Protein AF-A0A0N4WYJ9-F1 (afdb_monomer_lite)

InterPro domains:
  IPR001932 PPM-type phosphatase-like domain [PF13672] (38-220)
  IPR001932 PPM-type phosphatase-like domain [PS51746] (24-252)
  IPR001932 PPM-type phosphatase-like domain [SM00332] (23-250)
  IPR036457 PPM-type phosphatase-like domain superfamily [G3DSA:3.60.40.10] (40-241)
  IPR036457 PPM-type phosphatase-like domain superfamily [SSF81606] (44-221)
  IPR053287 PP2C-like domain-containing protein [PTHR21586] (10-234)

Radius of gyration: 20.86 Å; chains: 1; bounding box: 73×45×54 Å

Secondary structure (DSSP, 8-state):
---GGGGGG--TT---TTT--------SPBPTTT-PBTTPSP--EEEEEE-SS-EEEEEE-BTTSHHHHHHHHHHHHHHHHHHHHHHHHTT---SHHHHHHHHHHHHHHHHHHHHHHT---B-EEEEEEEEPTTSS-EEEEEEEESS-EEEEEETTTEEEES-GGGS-TTS---TT--S-BBS-TTSS--B-TT-EEEEEEE-TT-EEEEE-HHHHTT--TTTS-TT---------TT-TTSPPGGG-----

Foldseek 3Di:
DPDPVLVPPDDPVDDDVVQDDDDFDDPADADPPPRDGPLPPRQKDKDKDDDPFKIKIKIKHFAPGDDLRNLLRVLLRVQLVSQLVVCVVVVVDDDVVVVVVSNVVSNVSSLVSSVVVVHAKMWMKMWMWGCDPPDQWIKIKMKTFFAKWKWKADLVPGIDTFLCQLDDPVDDDDPNGRQWIRYCPVHRGTGCRSTDIGMDIDHPPMDIDIGDCVCCVVCVRVVVVPGDHPPDPPPPVPPPPDDDPVPDDDDD

pLDDT: mean 83.89, std 18.49, range [31.14, 98.75]

Sequence (252 aa):
MIDVLYSDRYDWNNFDERRAFGASVSLYEKNPLTGVNAGEPVADVWGVVGRNNNGVLALADGVNWGEGARLAARCAVRGAIDHMNEHIEMGKLTNTTEVFHELLASFHSAHSLILQEGGMLTTLCVAVVAPAVHCDSWVLCVCNVGDSLCFVYNRDYGVREVTMGSHDIDQMRDMRDAGGALGPVDGRNPQLHNLTCSMTFVEEGDIVFITSDGVSDNFDPVVGKFCVIKRAEVENKENAQLPPRDNRKLSV

Organism: Haemonchus placei (NCBI:txid6290)

Structure (mmCIF, N/CA/C/O backbone):
data_AF-A0A0N4WYJ9-F1
#
_entry.id   AF-A0A0N4WYJ9-F1
#
loop_
_atom_site.group_PDB
_atom_site.id
_atom_site.type_symbol
_atom_site.label_atom_id
_atom_site.label_alt_id
_atom_site.label_comp_id
_atom_site.label_asym_id
_atom_site.label_entity_id
_atom_site.label_seq_id
_atom_site.pdbx_PDB_ins_code
_atom_site.Cartn_x
_atom_site.Cartn_y
_atom_site.Cartn_z
_atom_site.occupancy
_atom_site.B_iso_or_equiv
_atom_site.auth_seq_id
_atom_site.auth_comp_id
_atom_site.auth_asym_id
_atom_site.auth_atom_id
_atom_site.pdbx_PDB_model_num
ATOM 1 N N . MET A 1 1 ? 21.974 2.190 7.415 1.00 31.14 1 MET A N 1
ATOM 2 C CA . MET A 1 1 ? 22.237 0.775 7.725 1.00 31.14 1 MET A CA 1
ATOM 3 C C . MET A 1 1 ? 20.984 0.285 8.428 1.00 31.14 1 MET A C 1
ATOM 5 O O . MET A 1 1 ? 20.918 0.342 9.646 1.00 31.14 1 MET A O 1
ATOM 9 N N . ILE A 1 2 ? 19.929 0.000 7.657 1.00 32.00 2 ILE A N 1
ATOM 10 C CA . ILE A 1 2 ? 18.745 -0.675 8.193 1.00 32.00 2 ILE A CA 1
ATOM 11 C C . ILE A 1 2 ? 19.230 -2.091 8.496 1.00 32.00 2 ILE A C 1
ATOM 13 O O . ILE A 1 2 ? 19.657 -2.802 7.587 1.00 32.00 2 ILE A O 1
ATOM 17 N N . ASP A 1 3 ? 19.332 -2.419 9.779 1.00 32.59 3 ASP A N 1
ATOM 18 C CA . ASP A 1 3 ? 19.923 -3.669 10.238 1.00 32.59 3 ASP A CA 1
ATOM 19 C C . ASP A 1 3 ? 19.169 -4.864 9.641 1.00 32.59 3 ASP A C 1
ATOM 21 O O . ASP A 1 3 ? 17.985 -5.080 9.901 1.00 32.59 3 ASP A O 1
ATOM 25 N N . VAL A 1 4 ? 19.905 -5.694 8.901 1.00 40.22 4 VAL A N 1
ATOM 26 C CA . VAL A 1 4 ? 19.479 -6.997 8.356 1.00 40.22 4 VAL A CA 1
ATOM 27 C C . VAL A 1 4 ? 18.994 -7.955 9.468 1.00 40.22 4 VAL A C 1
ATOM 29 O O . VAL A 1 4 ? 18.362 -8.970 9.193 1.00 40.22 4 VAL A O 1
ATOM 32 N N . LEU A 1 5 ? 19.201 -7.605 10.742 1.00 37.72 5 LEU A N 1
ATOM 33 C CA . LEU A 1 5 ? 18.781 -8.363 11.924 1.00 37.72 5 LEU A CA 1
ATOM 34 C C . LEU A 1 5 ? 17.254 -8.430 12.144 1.00 37.72 5 LEU A C 1
ATOM 36 O O . LEU A 1 5 ? 16.805 -9.258 12.934 1.00 37.72 5 LEU A O 1
ATOM 40 N N . TYR A 1 6 ? 16.440 -7.610 11.466 1.00 44.72 6 TYR A N 1
ATOM 41 C CA . TYR A 1 6 ? 14.968 -7.679 11.572 1.00 44.72 6 TYR A CA 1
ATOM 42 C C . TYR A 1 6 ? 14.305 -8.648 10.578 1.00 44.72 6 TYR A C 1
ATOM 44 O O . TYR A 1 6 ? 13.113 -8.934 10.700 1.00 44.72 6 TYR A O 1
ATOM 52 N N . SER A 1 7 ? 15.069 -9.199 9.627 1.00 47.53 7 SER A N 1
ATOM 53 C CA . SER A 1 7 ? 14.607 -10.206 8.658 1.00 47.53 7 SER A CA 1
ATOM 54 C C . SER A 1 7 ? 13.935 -11.418 9.319 1.00 47.53 7 SER A C 1
ATOM 56 O O . SER A 1 7 ? 12.940 -11.917 8.799 1.00 47.53 7 SER A O 1
ATOM 58 N N . ASP A 1 8 ? 14.425 -11.836 10.488 1.00 53.59 8 ASP A N 1
ATOM 59 C CA . ASP A 1 8 ? 14.136 -13.159 11.054 1.00 53.59 8 ASP A CA 1
ATOM 60 C C . ASP A 1 8 ? 13.003 -13.175 12.100 1.00 53.59 8 ASP A C 1
ATOM 62 O O . ASP A 1 8 ? 12.739 -14.213 12.704 1.00 53.59 8 ASP A O 1
ATOM 66 N N . ARG A 1 9 ? 12.322 -12.043 12.355 1.00 60.84 9 ARG A N 1
ATOM 67 C CA . ARG A 1 9 ? 11.238 -11.989 13.364 1.00 60.84 9 ARG A CA 1
ATOM 68 C C . ARG A 1 9 ? 9.897 -12.537 12.878 1.00 60.84 9 ARG A C 1
ATOM 70 O O . ARG A 1 9 ? 9.096 -12.961 13.707 1.00 60.84 9 ARG A O 1
ATOM 77 N N . TYR A 1 10 ? 9.652 -12.532 11.570 1.00 59.25 10 TYR A N 1
ATOM 78 C CA . TYR A 1 10 ? 8.386 -12.962 10.981 1.00 59.25 10 TYR A CA 1
ATOM 79 C C . TYR A 1 10 ? 8.628 -14.086 9.980 1.00 59.25 10 TYR A C 1
ATOM 81 O O . TYR A 1 10 ? 9.297 -13.889 8.966 1.00 59.25 10 TYR A O 1
ATOM 89 N N . ASP A 1 11 ? 8.058 -15.261 10.251 1.00 64.81 11 ASP A N 1
ATOM 90 C CA . ASP A 1 11 ? 7.987 -16.320 9.251 1.00 64.81 11 ASP A CA 1
ATOM 91 C C . ASP A 1 11 ? 6.863 -15.999 8.266 1.00 64.81 11 ASP A C 1
ATOM 93 O O . ASP A 1 11 ? 5.698 -16.340 8.478 1.00 64.81 11 ASP A O 1
ATOM 97 N N . TRP A 1 12 ? 7.233 -15.337 7.171 1.00 66.44 12 TRP A N 1
ATOM 98 C CA . TRP A 1 12 ? 6.336 -15.046 6.058 1.00 66.44 12 TRP A CA 1
ATOM 99 C C . TRP A 1 12 ? 5.800 -16.308 5.367 1.00 66.44 12 TRP A C 1
ATOM 101 O O . TRP A 1 12 ? 5.002 -16.155 4.457 1.00 66.44 12 TRP A O 1
ATOM 111 N N . ASN A 1 13 ? 6.202 -17.526 5.765 1.00 67.56 13 ASN A N 1
ATOM 112 C CA . ASN A 1 13 ? 5.618 -18.785 5.286 1.00 67.56 13 ASN A CA 1
ATOM 113 C C . ASN A 1 13 ? 4.436 -19.290 6.137 1.00 67.56 13 ASN A C 1
ATOM 115 O O . ASN A 1 13 ? 3.846 -20.322 5.813 1.00 67.56 13 ASN A O 1
ATOM 119 N N . ASN A 1 14 ? 4.099 -18.617 7.242 1.00 60.38 14 ASN A N 1
ATOM 120 C CA . ASN A 1 14 ? 2.993 -19.008 8.113 1.00 60.38 14 ASN A CA 1
ATOM 121 C C . ASN A 1 14 ? 1.730 -18.204 7.765 1.00 60.38 14 ASN A C 1
ATOM 123 O O . ASN A 1 14 ? 1.551 -17.072 8.216 1.00 60.38 14 ASN A O 1
ATOM 127 N N . PHE A 1 15 ? 0.863 -18.790 6.938 1.00 63.94 15 PHE A N 1
ATOM 128 C CA . PHE A 1 15 ? -0.329 -18.137 6.392 1.00 63.94 15 PHE A CA 1
ATOM 129 C C . PHE A 1 15 ? -1.611 -18.698 7.023 1.00 63.94 15 PHE A C 1
ATOM 131 O O . PHE A 1 15 ? -1.800 -19.913 7.078 1.00 63.94 15 PHE A O 1
ATOM 138 N N . ASP A 1 16 ? -2.532 -17.822 7.437 1.00 69.38 16 ASP A N 1
ATOM 139 C CA . ASP A 1 16 ? -3.922 -18.199 7.727 1.00 69.38 16 ASP A CA 1
ATOM 140 C C . ASP A 1 16 ? -4.847 -17.620 6.652 1.00 69.38 16 ASP A C 1
ATOM 142 O O . ASP A 1 16 ? -5.404 -16.529 6.799 1.00 69.38 16 ASP A O 1
ATOM 146 N N . GLU A 1 17 ? -5.026 -18.391 5.577 1.00 67.75 17 GLU A N 1
ATOM 147 C CA . GLU A 1 17 ? -5.853 -18.024 4.420 1.00 67.75 17 GLU A CA 1
ATOM 148 C C . GLU A 1 17 ? -7.313 -17.711 4.784 1.00 67.75 17 GLU A C 1
ATOM 150 O O . GLU A 1 17 ? -8.010 -17.047 4.019 1.00 67.75 17 GLU A O 1
ATOM 155 N N . ARG A 1 18 ? -7.808 -18.175 5.943 1.00 69.56 18 ARG A N 1
ATOM 156 C CA . ARG A 1 18 ? -9.192 -17.913 6.365 1.00 69.56 18 ARG A CA 1
ATOM 157 C C . ARG A 1 18 ? -9.364 -16.527 6.966 1.00 69.56 18 ARG A C 1
ATOM 159 O O . ARG A 1 18 ? -10.478 -16.011 6.943 1.00 69.56 18 ARG A O 1
ATOM 166 N N . ARG A 1 19 ? -8.306 -15.962 7.553 1.00 73.75 19 ARG A N 1
ATOM 167 C CA . ARG A 1 19 ? -8.358 -14.671 8.256 1.00 73.75 19 ARG A CA 1
ATOM 168 C C . ARG A 1 19 ? -7.860 -13.517 7.400 1.00 73.75 19 ARG A C 1
ATOM 170 O O . ARG A 1 19 ? -8.429 -12.435 7.485 1.00 73.75 19 ARG A O 1
ATOM 177 N N . ALA A 1 20 ? -6.826 -13.735 6.595 1.00 81.06 20 ALA A N 1
ATOM 178 C CA . ALA A 1 20 ? -6.318 -12.731 5.674 1.00 81.06 20 ALA A CA 1
ATOM 179 C C . ALA A 1 20 ? -5.519 -13.385 4.544 1.00 81.06 20 ALA A C 1
ATOM 181 O O . ALA A 1 20 ? -4.689 -14.258 4.788 1.00 81.06 20 ALA A O 1
ATOM 182 N N . PHE A 1 21 ? -5.741 -12.940 3.311 1.00 85.81 21 PHE A N 1
ATOM 183 C CA . PHE A 1 21 ? -4.991 -13.397 2.146 1.00 85.81 21 PHE A CA 1
ATOM 184 C C . PHE A 1 21 ? -4.878 -12.274 1.112 1.00 85.81 21 PHE A C 1
ATOM 186 O O . PHE A 1 21 ? -5.569 -11.260 1.197 1.00 85.81 21 PHE A O 1
ATOM 193 N N . GLY A 1 22 ? -4.015 -12.482 0.125 1.00 87.25 22 GLY A N 1
ATOM 194 C CA . GLY A 1 22 ? -3.881 -11.629 -1.044 1.00 87.25 22 GLY A CA 1
ATOM 195 C C . GLY A 1 22 ? -3.429 -12.448 -2.246 1.00 87.25 22 GLY A C 1
ATOM 196 O O . GLY A 1 22 ? -3.031 -13.609 -2.119 1.00 87.25 22 GLY A O 1
ATOM 197 N N . ALA A 1 23 ? -3.513 -11.850 -3.427 1.00 89.12 23 ALA A N 1
ATOM 198 C CA . ALA A 1 23 ? -3.041 -12.444 -4.666 1.00 89.12 23 ALA A CA 1
ATOM 199 C C . ALA A 1 23 ? -2.480 -11.345 -5.567 1.00 89.12 23 ALA A C 1
ATOM 201 O O . ALA A 1 23 ? -2.957 -10.216 -5.546 1.00 89.12 23 ALA A O 1
ATOM 202 N N . SER A 1 24 ? -1.468 -11.698 -6.353 1.00 88.88 24 SER A N 1
ATOM 203 C CA . SER A 1 24 ? -0.879 -10.832 -7.370 1.00 88.88 24 SER A CA 1
ATOM 204 C C . SER A 1 24 ? -0.716 -11.661 -8.641 1.00 88.88 24 SER A C 1
ATOM 206 O O . SER A 1 24 ? -0.159 -12.763 -8.600 1.00 88.88 24 SER A O 1
ATOM 208 N N . VAL A 1 25 ? -1.298 -11.194 -9.745 1.00 87.94 25 VAL A N 1
ATOM 209 C CA . VAL A 1 25 ? -1.344 -11.916 -11.020 1.00 87.94 25 VAL A CA 1
ATOM 210 C C . VAL A 1 25 ? -1.301 -10.925 -12.176 1.00 87.94 25 VAL A C 1
ATOM 212 O O . VAL A 1 25 ? -1.934 -9.878 -12.122 1.00 87.94 25 VAL A O 1
ATOM 215 N N . SER A 1 26 ? -0.577 -11.270 -13.242 1.00 86.94 26 SER A N 1
ATOM 216 C CA . SER A 1 26 ? -0.595 -10.469 -14.465 1.00 86.94 26 SER A CA 1
ATOM 217 C C . SER A 1 26 ? -1.902 -10.687 -15.228 1.00 86.94 26 SER A C 1
ATOM 219 O O . SER A 1 26 ? -2.263 -11.828 -15.532 1.00 86.94 26 SER A O 1
ATOM 221 N N . LEU A 1 27 ? -2.586 -9.589 -15.556 1.00 84.31 27 LEU A N 1
ATOM 222 C CA . LEU A 1 27 ? -3.712 -9.568 -16.498 1.00 84.31 27 LEU A CA 1
ATOM 223 C C . LEU A 1 27 ? -3.265 -9.276 -17.939 1.00 84.31 27 LEU A C 1
ATOM 225 O O . LEU A 1 27 ? -4.087 -9.311 -18.854 1.00 84.31 27 LEU A O 1
ATOM 229 N N . TYR A 1 28 ? -1.976 -8.998 -18.142 1.00 86.06 28 TYR A N 1
ATOM 230 C CA . TYR A 1 28 ? -1.419 -8.699 -19.452 1.00 86.06 28 TYR A CA 1
ATOM 231 C C . TYR A 1 28 ? -1.331 -9.939 -20.340 1.00 86.06 28 TYR A C 1
ATOM 233 O O . TYR A 1 28 ? -1.226 -11.082 -19.885 1.00 86.06 28 TYR A O 1
ATOM 241 N N . GLU A 1 29 ? -1.350 -9.705 -21.648 1.00 88.44 29 GLU A N 1
ATOM 242 C CA . GLU A 1 29 ? -1.243 -10.756 -22.640 1.00 88.44 29 GLU A CA 1
ATOM 243 C C . GLU A 1 29 ? 0.118 -11.457 -22.609 1.00 88.44 29 GLU A C 1
ATOM 245 O O . GLU A 1 29 ? 1.157 -10.892 -22.256 1.00 88.44 29 GLU A O 1
ATOM 250 N N . LYS A 1 30 ? 0.120 -12.713 -23.059 1.00 93.06 30 LYS A N 1
ATOM 251 C CA . LYS A 1 30 ? 1.351 -13.456 -23.325 1.00 93.06 30 LYS A CA 1
ATOM 252 C C . LYS A 1 30 ? 1.839 -13.168 -24.725 1.00 93.06 30 LYS A C 1
ATOM 254 O O . LYS A 1 30 ? 1.091 -13.308 -25.694 1.00 93.06 30 LYS A O 1
ATOM 259 N N . ASN A 1 31 ? 3.129 -12.877 -24.841 1.00 90.69 31 ASN A N 1
ATOM 260 C CA . ASN A 1 31 ? 3.791 -12.865 -26.130 1.00 90.69 31 ASN A CA 1
ATOM 261 C C . ASN A 1 31 ? 3.628 -14.253 -26.791 1.00 90.69 31 ASN A C 1
ATOM 263 O O . ASN A 1 31 ? 4.028 -15.259 -26.199 1.00 90.69 31 ASN A O 1
ATOM 267 N N . PRO A 1 32 ? 3.076 -14.341 -28.014 1.00 91.50 32 PRO A N 1
ATOM 268 C CA . PRO A 1 32 ? 2.745 -15.623 -28.636 1.00 91.50 32 PRO A CA 1
ATOM 269 C C . PRO A 1 32 ? 3.973 -16.449 -29.045 1.00 91.50 32 PRO A C 1
ATOM 271 O O . PRO A 1 32 ? 3.845 -17.648 -29.275 1.00 91.50 32 PRO A O 1
ATOM 274 N N . LEU A 1 33 ? 5.154 -15.829 -29.150 1.00 93.44 33 LEU A N 1
ATOM 275 C CA . LEU A 1 33 ? 6.402 -16.501 -29.518 1.00 93.44 33 LEU A CA 1
ATOM 276 C C . LEU A 1 33 ? 7.197 -16.952 -28.291 1.00 93.44 33 LEU A C 1
ATOM 278 O O . LEU A 1 33 ? 7.772 -18.037 -28.305 1.00 93.44 33 LEU A O 1
ATOM 282 N N . THR A 1 34 ? 7.254 -16.126 -27.243 1.00 91.94 34 THR A N 1
ATOM 283 C CA . THR A 1 34 ? 8.076 -16.404 -26.052 1.00 91.94 34 THR A CA 1
ATOM 284 C C . THR A 1 34 ? 7.280 -16.986 -24.884 1.00 91.94 34 THR A C 1
ATOM 286 O O . THR A 1 34 ? 7.873 -17.573 -23.985 1.00 91.94 34 THR A O 1
ATOM 289 N N . GLY A 1 35 ? 5.953 -16.827 -24.870 1.00 91.06 35 GLY A N 1
ATOM 290 C CA . GLY A 1 35 ? 5.072 -17.245 -23.774 1.00 91.06 35 GLY A CA 1
ATOM 291 C C . GLY A 1 35 ? 5.168 -16.387 -22.506 1.00 91.06 35 GLY A C 1
ATOM 292 O O . GLY A 1 35 ? 4.484 -16.683 -21.526 1.00 91.06 35 GLY A O 1
ATOM 293 N N . VAL A 1 36 ? 5.999 -15.341 -22.519 1.00 89.69 36 VAL A N 1
ATOM 294 C CA . VAL A 1 36 ? 6.217 -14.409 -21.402 1.00 89.69 36 VAL A CA 1
ATOM 295 C C . VAL A 1 36 ? 5.095 -13.369 -21.388 1.00 89.69 36 VAL A C 1
ATOM 297 O O . VAL A 1 36 ? 4.727 -12.872 -22.457 1.00 89.69 36 VAL A O 1
ATOM 300 N N . ASN A 1 37 ? 4.542 -13.048 -20.213 1.00 89.31 37 ASN A N 1
ATOM 301 C CA . ASN A 1 37 ? 3.545 -11.978 -20.103 1.00 89.31 37 ASN A CA 1
ATOM 302 C C . ASN A 1 37 ? 4.200 -10.619 -20.397 1.00 89.31 37 ASN A C 1
ATOM 304 O O . ASN A 1 37 ? 5.364 -10.397 -20.049 1.00 89.31 37 ASN A O 1
ATOM 308 N N . ALA A 1 38 ? 3.461 -9.694 -21.007 1.00 88.00 38 ALA A N 1
ATOM 309 C CA . ALA A 1 38 ? 3.893 -8.302 -21.023 1.00 88.00 38 ALA A CA 1
ATOM 310 C C . ALA A 1 38 ? 3.987 -7.763 -19.581 1.00 88.00 38 ALA A C 1
ATOM 312 O O . ALA A 1 38 ? 3.284 -8.221 -18.678 1.00 88.00 38 ALA A O 1
ATOM 313 N N . GLY A 1 39 ? 4.928 -6.845 -19.361 1.00 85.69 39 GLY A N 1
ATOM 314 C CA . GLY A 1 39 ? 5.171 -6.253 -18.045 1.00 85.69 39 GLY A CA 1
ATOM 315 C C . GLY A 1 39 ? 5.875 -7.150 -17.022 1.00 85.69 39 GLY A C 1
ATOM 316 O O . GLY A 1 39 ? 6.005 -6.731 -15.880 1.00 85.69 39 GLY A O 1
ATOM 317 N N . GLU A 1 40 ? 6.361 -8.345 -17.388 1.00 88.19 40 GLU A N 1
ATOM 318 C CA . GLU A 1 40 ? 7.115 -9.195 -16.450 1.00 88.19 40 GLU A CA 1
ATOM 319 C C . GLU A 1 40 ? 8.378 -8.501 -15.884 1.00 88.19 40 GLU A C 1
ATOM 321 O O . GLU A 1 40 ? 9.113 -7.840 -16.628 1.00 88.19 40 GLU A O 1
ATOM 326 N N . PRO A 1 41 ? 8.703 -8.719 -14.594 1.00 93.00 41 PRO A N 1
ATOM 327 C CA . PRO A 1 41 ? 7.920 -9.472 -13.615 1.00 93.00 41 PRO A CA 1
ATOM 328 C C . PRO A 1 41 ? 6.717 -8.695 -13.075 1.00 93.00 41 PRO A C 1
ATOM 330 O O . PRO A 1 41 ? 6.726 -7.470 -13.091 1.00 93.00 41 PRO A O 1
ATOM 333 N N . VAL A 1 42 ? 5.729 -9.413 -12.522 1.00 93.75 42 VAL A N 1
ATOM 334 C CA . VAL A 1 42 ? 4.619 -8.779 -11.787 1.00 93.75 42 VAL A CA 1
ATOM 335 C C . VAL A 1 42 ? 5.190 -7.844 -10.719 1.00 93.75 42 VAL A C 1
ATOM 337 O O . VAL A 1 42 ? 5.969 -8.277 -9.859 1.00 93.75 42 VAL A O 1
ATOM 340 N N . ALA A 1 43 ? 4.852 -6.562 -10.842 1.00 95.12 43 ALA A N 1
ATOM 341 C CA . ALA A 1 43 ? 5.417 -5.492 -10.035 1.00 95.12 43 ALA A CA 1
ATOM 342 C C . ALA A 1 43 ? 4.562 -5.174 -8.801 1.00 95.12 43 ALA A C 1
ATOM 344 O O . ALA A 1 43 ? 5.090 -4.609 -7.849 1.00 95.12 43 ALA A O 1
ATOM 345 N N . ASP A 1 44 ? 3.302 -5.609 -8.776 1.00 95.88 44 ASP A N 1
ATOM 346 C CA . ASP A 1 44 ? 2.404 -5.505 -7.633 1.00 95.88 44 ASP A CA 1
ATOM 347 C C . ASP A 1 44 ? 2.858 -6.417 -6.492 1.00 95.88 44 ASP A C 1
ATOM 349 O O . ASP A 1 44 ? 3.019 -7.638 -6.644 1.00 95.88 44 ASP A O 1
ATOM 353 N N . VAL A 1 45 ? 2.991 -5.830 -5.309 1.00 96.31 45 VAL A N 1
ATOM 354 C CA . VAL A 1 45 ? 3.353 -6.523 -4.077 1.00 96.31 45 VAL A CA 1
ATOM 355 C C . VAL A 1 45 ? 2.339 -6.185 -3.005 1.00 96.31 45 VAL A C 1
ATOM 357 O O . VAL A 1 45 ? 1.878 -5.055 -2.888 1.00 96.31 45 VAL A O 1
ATOM 360 N N . TRP A 1 46 ? 2.018 -7.170 -2.178 1.00 96.31 46 TRP A N 1
ATOM 361 C CA . TRP A 1 46 ? 1.124 -7.001 -1.047 1.00 96.31 46 TRP A CA 1
ATOM 362 C C . TRP A 1 46 ? 1.703 -7.672 0.195 1.00 96.31 46 TRP A C 1
ATOM 364 O O . TRP A 1 46 ? 2.578 -8.537 0.115 1.00 96.31 46 TRP A O 1
ATOM 374 N N . GLY A 1 47 ? 1.191 -7.278 1.353 1.00 94.38 47 GLY A N 1
ATOM 375 C CA . GLY A 1 47 ? 1.439 -7.954 2.615 1.00 94.38 47 GLY A CA 1
ATOM 376 C C . GLY A 1 47 ? 0.285 -7.720 3.578 1.00 94.38 47 GLY A C 1
ATOM 377 O O . GLY A 1 47 ? -0.318 -6.647 3.597 1.00 94.38 47 GLY A O 1
ATOM 378 N N . VAL A 1 48 ? -0.034 -8.736 4.377 1.00 92.81 48 VAL A N 1
ATOM 379 C CA . VAL A 1 48 ? -1.063 -8.640 5.412 1.00 92.81 48 VAL A CA 1
ATOM 380 C C . VAL A 1 48 ? -0.597 -9.304 6.694 1.00 92.81 48 VAL A C 1
ATOM 382 O O . VAL A 1 48 ? -0.066 -10.412 6.682 1.00 92.81 48 VAL A O 1
ATOM 385 N N . VAL A 1 49 ? -0.815 -8.621 7.810 1.00 91.81 49 VAL A N 1
ATOM 386 C CA . VAL A 1 49 ? -0.539 -9.126 9.151 1.00 91.81 49 VAL A CA 1
ATOM 387 C C . VAL A 1 49 ? -1.818 -9.014 9.960 1.00 91.81 49 VAL A C 1
ATOM 389 O O . VAL A 1 49 ? -2.188 -7.932 10.406 1.00 91.81 49 VAL A O 1
ATOM 392 N N . GLY A 1 50 ? -2.513 -10.140 10.121 1.00 88.75 50 GLY A N 1
ATOM 393 C CA . GLY A 1 50 ? -3.726 -10.238 10.929 1.00 88.75 50 GLY A CA 1
ATOM 394 C C . GLY A 1 50 ? -3.423 -10.708 12.351 1.00 88.75 50 GLY A C 1
ATOM 395 O O . GLY A 1 50 ? -2.807 -11.757 12.548 1.00 88.75 50 GLY A O 1
ATOM 396 N N . ARG A 1 51 ? -3.895 -9.964 13.352 1.00 87.69 51 ARG A N 1
ATOM 397 C CA . ARG A 1 51 ? -3.837 -10.320 14.778 1.00 87.69 51 ARG A CA 1
ATOM 398 C C . ARG A 1 51 ? -5.250 -10.381 15.358 1.00 87.69 51 ARG A C 1
ATOM 400 O O . ARG A 1 51 ? -6.214 -9.952 14.736 1.00 87.69 51 ARG A O 1
ATOM 407 N N . ASN A 1 52 ? -5.376 -10.884 16.585 1.00 84.56 52 ASN A N 1
ATOM 408 C CA . ASN A 1 52 ? -6.674 -10.944 17.271 1.00 84.56 52 ASN A CA 1
ATOM 409 C C . ASN A 1 52 ? -7.253 -9.553 17.582 1.00 84.56 52 ASN A C 1
ATOM 411 O O . ASN A 1 52 ? -8.454 -9.423 17.779 1.00 84.56 52 ASN A O 1
ATOM 415 N N . ASN A 1 53 ? -6.400 -8.531 17.676 1.00 87.94 53 ASN A N 1
ATOM 416 C CA . ASN A 1 53 ? -6.760 -7.188 18.126 1.00 87.94 53 ASN A CA 1
ATOM 417 C C . ASN A 1 53 ? -6.263 -6.073 17.193 1.00 87.94 53 ASN A C 1
ATOM 419 O O . ASN A 1 53 ? -6.274 -4.924 17.607 1.00 87.94 53 ASN A O 1
ATOM 423 N N . ASN A 1 54 ? -5.747 -6.383 16.003 1.00 92.19 54 ASN A N 1
ATOM 424 C CA . ASN A 1 54 ? -5.440 -5.410 14.948 1.00 92.19 54 ASN A CA 1
ATOM 425 C C . ASN A 1 54 ? -5.109 -6.128 13.636 1.00 92.19 54 ASN A C 1
ATOM 427 O O . ASN A 1 54 ? -4.838 -7.329 13.627 1.00 92.19 54 ASN A O 1
ATOM 431 N N . GLY A 1 55 ? -5.082 -5.381 12.539 1.00 92.81 55 GLY A N 1
ATOM 432 C CA . GLY A 1 55 ? -4.574 -5.844 11.255 1.00 92.81 55 GLY A CA 1
ATOM 433 C C . GLY A 1 55 ? -3.794 -4.748 10.541 1.00 92.81 55 GLY A C 1
ATOM 434 O O . GLY A 1 55 ? -4.140 -3.575 10.662 1.00 92.81 55 GLY A O 1
ATOM 435 N N . VAL A 1 56 ? -2.761 -5.131 9.794 1.00 96.50 56 VAL A N 1
ATOM 436 C CA . VAL A 1 56 ? -2.028 -4.241 8.883 1.00 96.50 56 VAL A CA 1
ATOM 437 C C . VAL A 1 56 ? -2.090 -4.836 7.485 1.00 96.50 56 VAL A C 1
ATOM 439 O O . VAL A 1 56 ? -1.713 -5.991 7.303 1.00 96.50 56 VAL A O 1
ATOM 442 N N . LEU A 1 57 ? -2.573 -4.070 6.513 1.00 97.56 57 LEU A N 1
ATOM 443 C CA . LEU A 1 57 ? -2.576 -4.426 5.097 1.00 97.56 57 LEU A CA 1
ATOM 444 C C . LEU A 1 57 ? -1.719 -3.403 4.358 1.00 97.56 57 LEU A C 1
ATOM 446 O O . LEU A 1 57 ? -1.826 -2.209 4.623 1.00 97.56 57 LEU A O 1
ATOM 450 N N . ALA A 1 58 ? -0.903 -3.853 3.415 1.00 98.25 58 ALA A N 1
ATOM 451 C CA . ALA A 1 58 ? -0.192 -2.972 2.505 1.00 98.25 58 ALA A CA 1
ATOM 452 C C . ALA A 1 58 ? -0.233 -3.530 1.085 1.00 98.25 58 ALA A C 1
ATOM 454 O O . ALA A 1 58 ? -0.128 -4.742 0.888 1.00 98.25 58 ALA A O 1
ATOM 455 N N . LEU A 1 59 ? -0.353 -2.634 0.112 1.00 98.56 59 LEU A N 1
ATOM 456 C CA . LEU A 1 59 ? -0.230 -2.933 -1.307 1.00 98.56 59 LEU A CA 1
ATOM 457 C C . LEU A 1 59 ? 0.594 -1.835 -1.974 1.00 98.56 59 LEU A C 1
ATOM 459 O O . LEU A 1 59 ? 0.424 -0.656 -1.664 1.00 98.56 59 LEU A O 1
ATOM 463 N N . ALA A 1 60 ? 1.487 -2.236 -2.866 1.00 98.31 60 ALA A N 1
ATOM 464 C CA . ALA A 1 60 ? 2.322 -1.349 -3.653 1.00 98.31 60 ALA A CA 1
ATOM 465 C C . ALA A 1 60 ? 2.336 -1.831 -5.103 1.00 98.31 60 ALA A C 1
ATOM 467 O O . ALA A 1 60 ? 2.573 -3.014 -5.352 1.00 98.31 60 ALA A O 1
ATOM 468 N N . ASP A 1 61 ? 2.094 -0.915 -6.032 1.00 97.06 61 ASP A N 1
ATOM 469 C CA . ASP A 1 61 ? 2.122 -1.157 -7.470 1.00 97.06 61 ASP A CA 1
ATOM 470 C C . ASP A 1 61 ? 3.342 -0.473 -8.094 1.00 97.06 61 ASP A C 1
ATOM 472 O O . ASP A 1 61 ? 3.519 0.747 -8.000 1.00 97.06 61 ASP A O 1
ATOM 476 N N . GLY A 1 62 ? 4.224 -1.276 -8.685 1.00 96.81 62 GLY A N 1
ATOM 477 C CA . GLY A 1 62 ? 5.465 -0.797 -9.269 1.00 96.81 62 GLY A CA 1
ATOM 478 C C . GLY A 1 62 ? 5.240 -0.061 -10.593 1.00 96.81 62 GLY A C 1
ATOM 479 O O . GLY A 1 62 ? 4.831 -0.638 -11.598 1.00 96.81 62 GLY A O 1
ATOM 480 N N . VAL A 1 63 ? 5.668 1.198 -10.644 1.00 93.50 63 VAL A N 1
ATOM 481 C CA . VAL A 1 63 ? 5.488 2.077 -11.804 1.00 93.50 63 VAL A CA 1
ATOM 482 C C . VAL A 1 63 ? 6.471 1.721 -12.930 1.00 93.50 63 VAL A C 1
ATOM 484 O O . VAL A 1 63 ? 7.671 1.568 -12.697 1.00 93.50 63 VAL A O 1
ATOM 487 N N . ASN A 1 64 ? 5.975 1.690 -14.175 1.00 89.00 64 ASN A N 1
ATOM 488 C CA . ASN A 1 64 ? 6.714 1.396 -15.420 1.00 89.00 64 ASN A CA 1
ATOM 489 C C . ASN A 1 64 ? 7.224 -0.051 -15.595 1.00 89.00 64 ASN A C 1
ATOM 491 O O . ASN A 1 64 ? 8.062 -0.287 -16.469 1.00 89.00 64 ASN A O 1
ATOM 495 N N . TRP A 1 65 ? 6.694 -1.012 -14.830 1.00 89.44 65 TRP A N 1
ATOM 496 C CA . TRP A 1 65 ? 7.023 -2.444 -14.916 1.00 89.44 65 TRP A CA 1
ATOM 497 C C . TRP A 1 65 ? 8.514 -2.773 -14.690 1.00 89.44 65 TRP A C 1
ATOM 499 O O . TRP A 1 65 ? 9.372 -1.914 -14.472 1.00 89.44 65 TRP A O 1
ATOM 509 N N . GLY A 1 66 ? 8.848 -4.063 -14.746 1.00 93.62 66 GLY A N 1
ATOM 510 C CA . GLY A 1 66 ? 10.232 -4.521 -14.693 1.00 93.62 66 GLY A CA 1
ATOM 511 C C . GLY A 1 66 ? 10.786 -4.694 -13.275 1.00 93.62 66 GLY A C 1
ATOM 512 O O . GLY A 1 66 ? 10.129 -4.451 -12.263 1.00 93.62 66 GLY A O 1
ATOM 513 N N . GLU A 1 67 ? 12.043 -5.141 -13.200 1.00 95.75 67 GLU A N 1
ATOM 514 C CA . GLU A 1 67 ? 12.667 -5.530 -11.929 1.00 95.75 67 GLU A CA 1
ATOM 515 C C . GLU A 1 67 ? 12.802 -4.363 -10.947 1.00 95.75 67 GLU A C 1
ATOM 517 O O . GLU A 1 67 ? 12.597 -4.540 -9.751 1.00 95.75 67 GLU A O 1
ATOM 522 N N . GLY A 1 68 ? 13.118 -3.164 -11.445 1.00 97.12 68 GLY A N 1
ATOM 523 C CA . GLY A 1 68 ? 13.272 -1.980 -10.603 1.00 97.12 68 GLY A CA 1
ATOM 524 C C . GLY A 1 68 ? 11.960 -1.548 -9.948 1.00 97.12 68 GLY A C 1
ATOM 525 O O . GLY A 1 68 ? 11.959 -1.182 -8.772 1.00 97.12 68 GLY A O 1
ATOM 526 N N . ALA A 1 69 ? 10.850 -1.634 -10.685 1.00 96.81 69 ALA A N 1
ATOM 527 C CA . ALA A 1 69 ? 9.509 -1.351 -10.185 1.00 96.81 69 ALA A CA 1
ATOM 528 C C . ALA A 1 69 ? 9.075 -2.397 -9.149 1.00 96.81 69 ALA A C 1
ATOM 530 O O . ALA A 1 69 ? 8.682 -2.049 -8.036 1.00 96.81 69 ALA A O 1
ATOM 531 N N . ARG A 1 70 ? 9.269 -3.687 -9.460 1.00 97.38 70 ARG A N 1
ATOM 532 C CA . ARG A 1 70 ? 9.009 -4.784 -8.518 1.00 97.38 70 ARG A CA 1
ATOM 533 C C . ARG A 1 70 ? 9.830 -4.646 -7.238 1.00 97.38 70 ARG A C 1
ATOM 535 O O . ARG A 1 70 ? 9.311 -4.849 -6.144 1.00 97.38 70 ARG A O 1
ATOM 542 N N . LEU A 1 71 ? 11.118 -4.323 -7.352 1.00 98.31 71 LEU A N 1
ATOM 543 C CA . LEU A 1 71 ? 11.980 -4.118 -6.192 1.00 98.31 71 LEU A CA 1
ATOM 544 C C . LEU A 1 71 ? 11.471 -2.956 -5.335 1.00 98.31 71 LEU A C 1
ATOM 546 O O . LEU A 1 71 ? 11.375 -3.111 -4.120 1.00 98.31 71 LEU A O 1
ATOM 550 N N . ALA A 1 72 ? 11.077 -1.840 -5.958 1.00 98.50 72 ALA A N 1
ATOM 551 C CA . ALA A 1 72 ? 10.490 -0.712 -5.243 1.00 98.50 72 ALA A CA 1
ATOM 552 C C . ALA A 1 72 ? 9.232 -1.127 -4.468 1.00 98.50 72 ALA A C 1
ATOM 554 O O . ALA A 1 72 ? 9.158 -0.869 -3.269 1.00 98.50 72 ALA A O 1
ATOM 555 N N . ALA A 1 73 ? 8.298 -1.839 -5.102 1.00 98.44 73 ALA A N 1
ATOM 556 C CA . ALA A 1 73 ? 7.080 -2.322 -4.453 1.00 98.44 73 ALA A CA 1
ATOM 557 C C . ALA A 1 73 ? 7.374 -3.269 -3.272 1.00 98.44 73 ALA A C 1
ATOM 559 O O . ALA A 1 73 ? 6.796 -3.129 -2.191 1.00 98.44 73 ALA A O 1
ATOM 560 N N . ARG A 1 74 ? 8.347 -4.184 -3.422 1.00 98.25 74 ARG A N 1
ATOM 561 C CA . ARG A 1 74 ? 8.792 -5.077 -2.333 1.00 98.25 74 ARG A CA 1
ATOM 562 C C . ARG A 1 74 ? 9.369 -4.295 -1.160 1.00 98.25 74 ARG A C 1
ATOM 564 O O . ARG A 1 74 ? 9.011 -4.570 -0.016 1.00 98.25 74 ARG A O 1
ATOM 571 N N . CYS A 1 75 ? 10.238 -3.328 -1.437 1.00 98.56 75 CYS A N 1
ATOM 572 C CA . CYS A 1 75 ? 10.805 -2.443 -0.425 1.00 98.56 75 CYS A CA 1
ATOM 573 C C . CYS A 1 75 ? 9.722 -1.597 0.253 1.00 98.56 75 CYS A C 1
ATOM 575 O O . CYS A 1 75 ? 9.753 -1.441 1.471 1.00 98.56 75 CYS A O 1
ATOM 577 N N . ALA A 1 76 ? 8.744 -1.094 -0.500 1.00 98.69 76 ALA A N 1
ATOM 578 C CA . ALA A 1 76 ? 7.677 -0.269 0.044 1.00 98.69 76 ALA A CA 1
ATOM 579 C C . ALA A 1 76 ? 6.804 -1.045 1.034 1.00 98.69 76 ALA A C 1
ATOM 581 O O . ALA A 1 76 ? 6.676 -0.639 2.190 1.00 98.69 76 ALA A O 1
ATOM 582 N N . VAL A 1 77 ? 6.280 -2.202 0.614 1.00 98.56 77 VAL A N 1
ATOM 583 C CA . VAL A 1 77 ? 5.476 -3.081 1.477 1.00 98.56 77 VAL A CA 1
ATOM 584 C C . VAL A 1 77 ? 6.277 -3.518 2.697 1.00 98.56 77 VAL A C 1
ATOM 586 O O . VAL A 1 77 ? 5.786 -3.422 3.822 1.00 98.56 77 VAL A O 1
ATOM 589 N N . ARG A 1 78 ? 7.525 -3.960 2.498 1.00 97.44 78 ARG A N 1
ATOM 590 C CA . ARG A 1 78 ? 8.380 -4.426 3.593 1.00 97.44 78 ARG A CA 1
ATOM 591 C C . ARG A 1 78 ? 8.652 -3.321 4.610 1.00 97.44 78 ARG A C 1
ATOM 593 O O . ARG A 1 78 ? 8.438 -3.531 5.799 1.00 97.44 78 ARG A O 1
ATOM 600 N N . GLY A 1 79 ? 9.112 -2.160 4.148 1.00 98.19 79 GLY A N 1
ATOM 601 C CA . GLY A 1 79 ? 9.469 -1.039 5.015 1.00 98.19 79 GLY A CA 1
ATOM 602 C C . GLY A 1 79 ? 8.268 -0.493 5.782 1.00 98.19 79 GLY A C 1
ATOM 603 O O . GLY A 1 79 ? 8.396 -0.175 6.962 1.00 98.19 79 GLY A O 1
ATOM 604 N N . ALA A 1 80 ? 7.094 -0.443 5.147 1.00 98.62 80 ALA A N 1
ATOM 605 C CA . ALA A 1 80 ? 5.879 0.016 5.804 1.00 98.62 80 ALA A CA 1
ATOM 606 C C . ALA A 1 80 ? 5.362 -0.979 6.854 1.00 98.62 80 ALA A C 1
ATOM 608 O O . ALA A 1 80 ? 5.072 -0.585 7.985 1.00 98.62 80 ALA A O 1
ATOM 609 N N . ILE A 1 81 ? 5.271 -2.270 6.508 1.00 97.31 81 ILE A N 1
ATOM 610 C CA . ILE A 1 81 ? 4.767 -3.292 7.434 1.00 97.31 81 ILE A CA 1
ATOM 611 C C . ILE A 1 81 ? 5.700 -3.457 8.633 1.00 97.31 81 ILE A C 1
ATOM 613 O O . ILE A 1 81 ? 5.208 -3.499 9.761 1.00 97.31 81 ILE A O 1
ATOM 617 N N . ASP A 1 82 ? 7.017 -3.522 8.421 1.00 96.31 82 ASP A N 1
ATOM 618 C CA . ASP A 1 82 ? 7.981 -3.651 9.521 1.00 96.31 82 ASP A CA 1
ATOM 619 C C . ASP A 1 82 ? 7.863 -2.467 10.489 1.00 96.31 82 ASP A C 1
ATOM 621 O O . ASP A 1 82 ? 7.757 -2.677 11.700 1.00 96.31 82 ASP A O 1
ATOM 625 N N . HIS A 1 83 ? 7.786 -1.239 9.958 1.00 97.69 83 HIS A N 1
ATOM 626 C CA . HIS A 1 83 ? 7.614 -0.025 10.760 1.00 97.69 83 HIS A CA 1
ATOM 627 C C . HIS A 1 83 ? 6.332 -0.076 11.594 1.00 97.69 83 HIS A C 1
ATOM 629 O O . HIS A 1 83 ? 6.367 0.136 12.808 1.00 97.69 83 HIS A O 1
ATOM 635 N N . MET A 1 84 ? 5.195 -0.381 10.964 1.00 97.31 84 MET A N 1
ATOM 636 C CA . MET A 1 84 ? 3.909 -0.430 11.661 1.00 97.31 84 MET A CA 1
ATOM 637 C C . MET A 1 84 ? 3.875 -1.524 12.725 1.00 97.31 84 MET A C 1
ATOM 639 O O . MET A 1 84 ? 3.407 -1.293 13.839 1.00 97.31 84 MET A O 1
ATOM 643 N N . ASN A 1 85 ? 4.391 -2.707 12.401 1.00 94.44 85 ASN A N 1
ATOM 644 C CA . ASN A 1 85 ? 4.437 -3.827 13.326 1.00 94.44 85 ASN A CA 1
ATOM 645 C C . ASN A 1 85 ? 5.275 -3.515 14.565 1.00 94.44 85 ASN A C 1
ATOM 647 O O . ASN A 1 85 ? 4.817 -3.775 15.675 1.00 94.44 85 ASN A O 1
ATOM 651 N N . GLU A 1 86 ? 6.458 -2.925 14.391 1.00 94.81 86 GLU A N 1
ATOM 652 C CA . GLU A 1 86 ? 7.315 -2.533 15.509 1.00 94.81 86 GLU A CA 1
ATOM 653 C C . GLU A 1 86 ? 6.570 -1.605 16.483 1.00 94.81 86 GLU A C 1
ATOM 655 O O . GLU A 1 86 ? 6.561 -1.839 17.694 1.00 94.81 86 GLU A O 1
ATOM 660 N N . HIS A 1 87 ? 5.877 -0.590 15.964 1.00 94.94 87 HIS A N 1
ATOM 661 C CA . HIS A 1 87 ? 5.177 0.396 16.791 1.00 94.94 87 HIS A CA 1
ATOM 662 C C . HIS A 1 87 ? 3.911 -0.164 17.455 1.00 94.94 87 HIS A C 1
ATOM 664 O O . HIS A 1 87 ? 3.612 0.189 18.602 1.00 94.94 87 HIS A O 1
ATOM 670 N N . ILE A 1 88 ? 3.204 -1.077 16.780 1.00 93.38 88 ILE A N 1
ATOM 671 C CA . ILE A 1 88 ? 2.085 -1.831 17.360 1.00 93.38 88 ILE A CA 1
ATOM 672 C C . ILE A 1 88 ? 2.578 -2.708 18.520 1.00 93.38 88 ILE A C 1
ATOM 674 O O . ILE A 1 88 ? 1.985 -2.691 19.598 1.00 93.38 88 ILE A O 1
ATOM 678 N N . GLU A 1 89 ? 3.673 -3.448 18.338 1.00 91.31 89 GLU A N 1
ATOM 679 C CA . GLU A 1 89 ? 4.207 -4.379 19.344 1.00 91.31 89 GLU A CA 1
ATOM 680 C C . GLU A 1 89 ? 4.813 -3.676 20.557 1.00 91.31 89 GLU A C 1
ATOM 682 O O . GLU A 1 89 ? 4.727 -4.181 21.676 1.00 91.31 89 GLU A O 1
ATOM 687 N N . MET A 1 90 ? 5.367 -2.477 20.368 1.00 91.62 90 MET A N 1
ATOM 688 C CA . MET A 1 90 ? 5.798 -1.625 21.476 1.00 91.62 90 MET A CA 1
ATOM 689 C C . MET A 1 90 ? 4.629 -1.086 22.318 1.00 91.62 90 MET A C 1
ATOM 691 O O . MET A 1 90 ? 4.876 -0.482 23.362 1.00 91.62 90 MET A O 1
ATOM 695 N N . GLY A 1 91 ? 3.374 -1.264 21.881 1.00 84.62 91 GLY A N 1
ATOM 696 C CA . GLY A 1 91 ? 2.188 -0.789 22.597 1.00 84.62 91 GLY A CA 1
ATOM 697 C C . GLY A 1 91 ? 2.078 0.736 22.648 1.00 84.62 91 GLY A C 1
ATOM 698 O O . GLY A 1 91 ? 1.493 1.276 23.584 1.00 84.62 91 GLY A O 1
ATOM 699 N N . LYS A 1 92 ? 2.673 1.438 21.674 1.00 79.56 92 LYS A N 1
ATOM 700 C CA . LYS A 1 92 ? 2.764 2.908 21.650 1.00 79.56 92 LYS A CA 1
ATOM 701 C C . LYS A 1 92 ? 1.554 3.602 21.023 1.00 79.56 92 LYS A C 1
ATOM 703 O O . LYS A 1 92 ? 1.486 4.821 21.078 1.00 79.56 92 LYS A O 1
ATOM 708 N N . LEU A 1 93 ? 0.636 2.849 20.416 1.00 91.00 93 LEU A N 1
ATOM 709 C CA . LEU A 1 93 ? -0.508 3.391 19.682 1.00 91.00 93 LEU A CA 1
ATOM 710 C C . LEU A 1 93 ? -1.764 3.349 20.554 1.00 91.00 93 LEU A C 1
ATOM 712 O O . LEU A 1 93 ? -2.372 2.297 20.739 1.00 91.00 93 LEU A O 1
ATOM 716 N N . THR A 1 94 ? -2.143 4.500 21.096 1.00 90.44 94 THR A N 1
ATOM 717 C CA . THR A 1 94 ? -3.276 4.672 22.020 1.00 90.44 94 THR A CA 1
ATOM 718 C C . THR A 1 94 ? -4.439 5.455 21.415 1.00 90.44 94 THR A C 1
ATOM 720 O O . THR A 1 94 ? -5.559 5.392 21.920 1.00 90.44 94 THR A O 1
ATOM 723 N N . ASN A 1 95 ? -4.196 6.198 20.335 1.00 93.38 95 ASN A N 1
ATOM 724 C CA . ASN A 1 95 ? -5.194 7.013 19.650 1.00 93.38 95 ASN A CA 1
ATOM 725 C C . ASN A 1 95 ? -4.909 7.093 18.142 1.00 93.38 95 ASN A C 1
ATOM 727 O O . ASN A 1 95 ? -3.833 6.730 17.667 1.00 93.38 95 ASN A O 1
ATOM 731 N N . THR A 1 96 ? -5.884 7.584 17.376 1.00 94.44 96 THR A N 1
ATOM 732 C CA . THR A 1 96 ? -5.786 7.670 15.911 1.00 94.44 96 THR A CA 1
ATOM 733 C C . THR A 1 96 ? -4.700 8.636 15.443 1.00 94.44 96 THR A C 1
ATOM 735 O O . THR A 1 96 ? -4.095 8.388 14.405 1.00 94.44 96 THR A O 1
ATOM 738 N N . THR A 1 97 ? -4.394 9.694 16.199 1.00 95.69 97 THR A N 1
ATOM 739 C CA . THR A 1 97 ? -3.304 10.627 15.869 1.00 95.69 97 THR A CA 1
ATOM 740 C C . THR A 1 97 ? -1.954 9.914 15.861 1.00 95.69 97 THR A C 1
ATOM 742 O O . THR A 1 97 ? -1.187 10.073 14.917 1.00 95.69 97 THR A O 1
ATOM 745 N N . GLU A 1 98 ? -1.677 9.084 16.868 1.00 95.81 98 GLU A N 1
ATOM 746 C CA . GLU A 1 98 ? -0.462 8.258 16.921 1.00 95.81 98 GLU A CA 1
ATOM 747 C C . GLU A 1 98 ? -0.427 7.234 15.786 1.00 95.81 98 GLU A C 1
ATOM 749 O O . GLU A 1 98 ? 0.601 7.084 15.132 1.00 95.81 98 GLU A O 1
ATOM 754 N N . VAL A 1 99 ? -1.563 6.593 15.486 1.00 96.88 99 VAL A N 1
ATOM 755 C CA . VAL A 1 99 ? -1.672 5.681 14.337 1.00 96.88 99 VAL A CA 1
ATOM 756 C C . VAL A 1 99 ? -1.323 6.401 13.032 1.00 96.88 99 VAL A C 1
ATOM 758 O O . VAL A 1 99 ? -0.567 5.863 12.231 1.00 96.88 99 VAL A O 1
ATOM 761 N N . PHE A 1 100 ? -1.822 7.621 12.815 1.00 98.00 100 PHE A N 1
ATOM 762 C CA . PHE A 1 100 ? -1.523 8.384 11.603 1.00 98.00 100 PHE A CA 1
ATOM 763 C C . PHE A 1 100 ? -0.090 8.909 11.545 1.00 98.00 100 PHE A C 1
ATOM 765 O O . PHE A 1 100 ? 0.498 8.919 10.465 1.00 98.00 100 PHE A O 1
ATOM 772 N N . HIS A 1 101 ? 0.492 9.312 12.675 1.00 97.62 101 HIS A N 1
ATOM 773 C CA . HIS A 1 101 ? 1.910 9.659 12.723 1.00 97.62 101 HIS A CA 1
ATOM 774 C C . HIS A 1 101 ? 2.783 8.469 12.318 1.00 97.62 101 HIS A C 1
ATOM 776 O O . HIS A 1 101 ? 3.668 8.634 11.478 1.00 97.62 101 HIS A O 1
ATOM 782 N N . GLU A 1 102 ? 2.499 7.272 12.838 1.00 98.12 102 GLU A N 1
ATOM 783 C CA . GLU A 1 102 ? 3.268 6.081 12.474 1.00 98.12 102 GLU A CA 1
ATOM 784 C C . GLU A 1 102 ? 2.965 5.581 11.060 1.00 98.12 102 GLU A C 1
ATOM 786 O O . GLU A 1 102 ? 3.880 5.135 10.373 1.00 98.12 102 GLU A O 1
ATOM 791 N N . LEU A 1 103 ? 1.735 5.736 10.559 1.00 98.06 103 LEU A N 1
ATOM 792 C CA . LEU A 1 103 ? 1.418 5.478 9.151 1.00 98.06 103 LEU A CA 1
ATOM 793 C C . LEU A 1 103 ? 2.248 6.369 8.220 1.00 98.06 103 LEU A C 1
ATOM 795 O O . LEU A 1 103 ? 2.856 5.866 7.278 1.00 98.06 103 LEU A O 1
ATOM 799 N N . LEU A 1 104 ? 2.341 7.670 8.498 1.00 98.31 104 LEU A N 1
ATOM 800 C CA . LEU A 1 104 ? 3.173 8.585 7.710 1.00 98.31 104 LEU A CA 1
ATOM 801 C C . LEU A 1 104 ? 4.666 8.246 7.833 1.00 98.31 104 LEU A C 1
ATOM 803 O O . LEU A 1 104 ? 5.391 8.254 6.836 1.00 98.31 104 LEU A O 1
ATOM 807 N N . ALA A 1 105 ? 5.133 7.898 9.035 1.00 98.25 105 ALA A N 1
ATOM 808 C CA . ALA A 1 105 ? 6.508 7.453 9.247 1.00 98.25 105 ALA A CA 1
ATOM 809 C C . ALA A 1 105 ? 6.810 6.136 8.505 1.00 98.25 105 ALA A C 1
ATOM 811 O O . ALA A 1 105 ? 7.901 5.976 7.960 1.00 98.25 105 ALA A O 1
ATOM 812 N N . SER A 1 106 ? 5.828 5.242 8.369 1.00 98.56 106 SER A N 1
ATOM 813 C CA . SER A 1 106 ? 5.965 3.999 7.605 1.00 98.56 106 SER A CA 1
ATOM 814 C C . SER A 1 106 ? 6.222 4.251 6.112 1.00 98.56 106 SER A C 1
ATOM 816 O O . SER A 1 106 ? 7.007 3.529 5.499 1.00 98.56 106 SER A O 1
ATOM 818 N N . PHE A 1 107 ? 5.666 5.327 5.538 1.00 98.62 107 PHE A N 1
ATOM 819 C CA . PHE A 1 107 ? 5.939 5.745 4.155 1.00 98.62 107 PHE A CA 1
ATOM 820 C C . PHE A 1 107 ? 7.365 6.278 4.001 1.00 98.62 107 PHE A C 1
ATOM 822 O O . PHE A 1 107 ? 8.016 6.050 2.979 1.00 98.62 107 PHE A O 1
ATOM 829 N N . HIS A 1 108 ? 7.888 6.951 5.029 1.00 98.19 108 HIS A N 1
ATOM 830 C CA . HIS A 1 108 ? 9.292 7.350 5.058 1.00 98.19 108 HIS A CA 1
ATOM 831 C C . HIS A 1 108 ? 10.228 6.134 5.140 1.00 98.19 108 HIS A C 1
ATOM 833 O O . HIS A 1 108 ? 11.222 6.080 4.410 1.00 98.19 108 HIS A O 1
ATOM 839 N N . SER A 1 109 ? 9.899 5.146 5.976 1.00 98.62 109 SER A N 1
ATOM 840 C CA . SER A 1 109 ? 10.642 3.884 6.092 1.00 98.62 109 SER A CA 1
ATOM 841 C C . SER A 1 109 ? 10.619 3.090 4.781 1.00 98.62 109 SER A C 1
ATOM 843 O O . SER A 1 109 ? 11.671 2.670 4.297 1.00 98.62 109 SER A O 1
ATOM 845 N N . ALA A 1 110 ? 9.446 2.978 4.152 1.00 98.69 110 ALA A N 1
ATOM 846 C CA . ALA A 1 110 ? 9.256 2.415 2.817 1.00 98.69 110 ALA A CA 1
ATOM 847 C C . ALA A 1 110 ? 10.149 3.104 1.776 1.00 98.69 110 ALA A C 1
ATOM 849 O O . ALA A 1 110 ? 10.970 2.456 1.128 1.00 98.69 110 ALA A O 1
ATOM 850 N N . HIS A 1 111 ? 10.050 4.430 1.657 1.00 98.69 111 HIS A N 1
ATOM 851 C CA . HIS A 1 111 ? 10.849 5.208 0.715 1.00 98.69 111 HIS A CA 1
ATOM 852 C C . HIS A 1 111 ? 12.359 5.060 0.952 1.00 98.69 111 HIS A C 1
ATOM 854 O O . HIS A 1 111 ? 13.123 4.867 0.006 1.00 98.69 111 HIS A O 1
ATOM 860 N N . SER A 1 112 ? 12.795 5.090 2.211 1.00 98.50 112 SER A N 1
ATOM 861 C CA . SER A 1 112 ? 14.205 4.916 2.572 1.00 98.50 112 SER A CA 1
ATOM 862 C C . SER A 1 112 ? 14.735 3.543 2.163 1.00 98.50 112 SER A C 1
ATOM 864 O O . SER A 1 112 ? 15.858 3.449 1.666 1.00 98.50 112 SER A O 1
ATOM 866 N N . LEU A 1 113 ? 13.926 2.490 2.321 1.00 98.56 113 LEU A N 1
ATOM 867 C CA . LEU A 1 113 ? 14.297 1.142 1.903 1.00 98.56 113 LEU A CA 1
ATOM 868 C C . LEU A 1 113 ? 14.375 1.020 0.374 1.00 98.56 113 LEU A C 1
ATOM 870 O O . LEU A 1 113 ? 15.302 0.389 -0.125 1.00 98.56 113 LEU A O 1
ATOM 874 N N . ILE A 1 114 ? 13.477 1.673 -0.376 1.00 98.62 114 ILE A N 1
ATOM 875 C CA . ILE A 1 114 ? 13.561 1.735 -1.849 1.00 98.62 114 ILE A CA 1
ATOM 876 C C . ILE A 1 114 ? 14.902 2.337 -2.281 1.00 98.62 114 ILE A C 1
ATOM 878 O O . ILE A 1 114 ? 15.594 1.760 -3.118 1.00 98.62 114 ILE A O 1
ATOM 882 N N . LEU A 1 115 ? 15.293 3.475 -1.694 1.00 98.38 115 LEU A N 1
ATOM 883 C CA . LEU A 1 115 ? 16.563 4.130 -2.018 1.00 98.38 115 LEU A CA 1
ATOM 884 C C . LEU A 1 115 ? 17.774 3.276 -1.628 1.00 98.38 115 LEU A C 1
ATOM 886 O O . LEU A 1 115 ? 18.760 3.250 -2.362 1.00 98.38 115 LEU A O 1
ATOM 890 N N . GLN A 1 116 ? 17.708 2.593 -0.481 1.00 98.00 116 GLN A N 1
ATOM 891 C CA . GLN A 1 116 ? 18.787 1.728 -0.004 1.00 98.00 116 GLN A CA 1
ATOM 892 C C . GLN A 1 116 ? 19.049 0.566 -0.969 1.00 98.00 116 GLN A C 1
ATOM 894 O O . GLN A 1 116 ? 20.206 0.279 -1.271 1.00 98.00 116 GLN A O 1
ATOM 899 N N . GLU A 1 117 ? 17.987 -0.076 -1.453 1.00 97.88 117 GLU A N 1
ATOM 900 C CA . GLU A 1 117 ? 18.084 -1.249 -2.329 1.00 97.88 117 GLU A CA 1
ATOM 901 C C . GLU A 1 117 ? 18.186 -0.880 -3.819 1.00 97.88 117 GLU A C 1
ATOM 903 O O . GLU A 1 117 ? 18.395 -1.748 -4.663 1.00 97.88 117 GLU A O 1
ATOM 908 N N . GLY A 1 118 ? 18.065 0.406 -4.167 1.00 97.25 118 GLY A N 1
ATOM 909 C CA . GLY A 1 118 ? 18.135 0.876 -5.553 1.00 97.25 118 GLY A CA 1
ATOM 910 C C . GLY A 1 118 ? 16.890 0.543 -6.380 1.00 97.25 118 GLY A C 1
ATOM 911 O O . GLY A 1 118 ? 16.993 0.334 -7.589 1.00 97.25 118 GLY A O 1
ATOM 912 N N . GLY A 1 119 ? 15.719 0.476 -5.740 1.00 96.75 119 GLY A N 1
ATOM 913 C CA . GLY A 1 119 ? 14.437 0.339 -6.430 1.00 96.75 119 GLY A CA 1
ATOM 914 C C . GLY A 1 119 ? 14.068 1.593 -7.233 1.00 96.75 119 GLY A C 1
ATOM 915 O O . GLY A 1 119 ? 14.565 2.691 -6.975 1.00 96.75 119 GLY A O 1
ATOM 916 N N . MET A 1 120 ? 13.185 1.420 -8.219 1.00 96.69 120 MET A N 1
ATOM 917 C CA . MET A 1 120 ? 12.615 2.523 -8.998 1.00 96.69 120 MET A CA 1
ATOM 918 C C . MET A 1 120 ? 11.408 3.130 -8.268 1.00 96.69 120 MET A C 1
ATOM 920 O O . MET A 1 120 ? 11.532 3.565 -7.127 1.00 96.69 120 MET A O 1
ATOM 924 N N . LEU A 1 121 ? 10.252 3.194 -8.923 1.00 97.81 121 LEU A N 1
ATOM 925 C CA . LEU A 1 121 ? 9.075 3.904 -8.449 1.00 97.81 121 LEU A CA 1
ATOM 926 C C . LEU A 1 121 ? 7.946 2.918 -8.149 1.00 97.81 121 LEU A C 1
ATOM 928 O O . LEU A 1 121 ? 7.811 1.904 -8.831 1.00 97.81 121 LEU A O 1
ATOM 932 N N . THR A 1 122 ? 7.141 3.216 -7.135 1.00 98.44 122 THR A N 1
ATOM 933 C CA . THR A 1 122 ? 5.969 2.414 -6.762 1.00 98.44 122 THR A CA 1
ATOM 934 C C . THR A 1 122 ? 4.922 3.277 -6.068 1.00 98.44 122 THR A C 1
ATOM 936 O O . THR A 1 122 ? 5.269 4.231 -5.371 1.00 98.44 122 THR A O 1
ATOM 939 N N . THR A 1 123 ? 3.649 2.927 -6.202 1.00 98.19 123 THR A N 1
ATOM 940 C CA . THR A 1 123 ? 2.586 3.407 -5.307 1.00 98.19 123 THR A CA 1
ATOM 941 C C . THR A 1 123 ? 2.721 2.748 -3.932 1.00 98.19 123 THR A C 1
ATOM 943 O O . THR A 1 123 ? 3.507 1.808 -3.757 1.00 98.19 123 THR A O 1
ATOM 946 N N . LEU A 1 124 ? 1.974 3.233 -2.939 1.00 98.75 124 LEU A N 1
ATOM 947 C CA . LEU A 1 124 ? 1.828 2.549 -1.659 1.00 98.75 124 LEU A CA 1
ATOM 948 C C . LEU A 1 124 ? 0.505 2.932 -0.985 1.00 98.75 124 LEU A C 1
ATOM 950 O O . LEU A 1 124 ? 0.285 4.097 -0.661 1.00 98.75 124 LEU A O 1
ATOM 954 N N . CYS A 1 125 ? -0.314 1.929 -0.673 1.00 98.69 125 CYS A N 1
ATOM 955 C CA . CYS A 1 125 ? -1.485 2.044 0.190 1.00 98.69 125 CYS A CA 1
ATOM 956 C C . CYS A 1 125 ? -1.294 1.158 1.425 1.00 98.69 125 CYS A C 1
ATOM 958 O O . CYS A 1 125 ? -1.080 -0.048 1.295 1.00 98.69 125 CYS A O 1
ATOM 960 N N . VAL A 1 126 ? -1.398 1.735 2.626 1.00 98.75 126 VAL A N 1
ATOM 961 C CA . VAL A 1 126 ? -1.282 1.018 3.906 1.00 98.75 126 VAL A CA 1
ATOM 962 C C . VAL A 1 126 ? -2.525 1.271 4.744 1.00 98.75 126 VAL A C 1
ATOM 964 O O . VAL A 1 126 ? -2.905 2.417 4.972 1.00 98.75 126 VAL A O 1
ATOM 967 N N . ALA A 1 127 ? -3.131 0.196 5.236 1.00 98.38 127 ALA A N 1
ATOM 968 C CA . ALA A 1 127 ? -4.309 0.209 6.084 1.00 98.38 127 ALA A CA 1
ATOM 969 C C . ALA A 1 127 ? -4.018 -0.449 7.436 1.00 98.38 127 ALA A C 1
ATOM 971 O O . ALA A 1 127 ? -3.447 -1.537 7.501 1.00 98.38 127 ALA A O 1
ATOM 972 N N . VAL A 1 128 ? -4.464 0.190 8.514 1.00 97.88 128 VAL A N 1
ATOM 973 C CA . VAL A 1 128 ? -4.406 -0.321 9.885 1.00 97.88 128 VAL A CA 1
ATOM 974 C C . VAL A 1 128 ? -5.825 -0.425 10.417 1.00 97.88 128 VAL A C 1
ATOM 976 O O . VAL A 1 128 ? -6.543 0.571 10.481 1.00 97.88 128 VAL A O 1
ATOM 979 N N . VAL A 1 129 ? -6.213 -1.628 10.824 1.00 96.06 129 VAL A N 1
ATOM 980 C CA . VAL A 1 129 ? -7.477 -1.897 11.511 1.00 96.06 129 VAL A CA 1
ATOM 981 C C . VAL A 1 129 ? -7.176 -2.089 12.992 1.00 96.06 129 VAL A C 1
ATOM 983 O O . VAL A 1 129 ? -6.345 -2.926 13.340 1.00 96.06 129 VAL A O 1
ATOM 986 N N . ALA A 1 130 ? -7.831 -1.330 13.867 1.00 94.81 130 ALA A N 1
ATOM 987 C CA . ALA A 1 130 ? -7.633 -1.405 15.315 1.00 94.81 130 ALA A CA 1
ATOM 988 C C . ALA A 1 130 ? -8.954 -1.189 16.083 1.00 94.81 130 ALA A C 1
ATOM 990 O O . ALA A 1 130 ? -9.865 -0.561 15.547 1.00 94.81 130 ALA A O 1
ATOM 991 N N . PRO A 1 131 ? -9.093 -1.687 17.323 1.00 92.75 131 PRO A N 1
ATOM 992 C CA . PRO A 1 131 ? -10.275 -1.459 18.141 1.00 92.75 131 PRO A CA 1
ATOM 993 C C . PRO A 1 131 ? -10.411 0.027 18.452 1.00 92.75 131 PRO A C 1
ATOM 995 O O . PRO A 1 131 ? -9.434 0.686 18.819 1.00 92.75 131 PRO A O 1
ATOM 998 N N . ALA A 1 132 ? -11.620 0.561 18.329 1.00 91.06 132 ALA A N 1
ATOM 999 C CA . ALA A 1 132 ? -11.890 1.919 18.754 1.00 91.06 132 ALA A CA 1
ATOM 1000 C C . ALA A 1 132 ? -12.071 1.959 20.280 1.00 91.06 132 ALA A C 1
ATOM 1002 O O . ALA A 1 132 ? -12.692 1.094 20.895 1.00 91.06 132 ALA A O 1
ATOM 1003 N N . VAL A 1 133 ? -11.487 2.971 20.920 1.00 84.94 133 VAL A N 1
ATOM 1004 C CA . VAL A 1 133 ? -11.594 3.127 22.372 1.00 84.94 133 VAL A CA 1
ATOM 1005 C C . VAL A 1 133 ? -13.005 3.624 22.706 1.00 84.94 133 VAL A C 1
ATOM 1007 O O . VAL A 1 133 ? -13.491 4.567 22.088 1.00 84.94 133 VAL A O 1
ATOM 1010 N N . HIS A 1 134 ? -13.637 3.019 23.716 1.00 80.75 134 HIS A N 1
ATOM 1011 C CA . HIS A 1 134 ? -14.976 3.371 24.217 1.00 80.75 134 HIS A CA 1
ATOM 1012 C C . HIS A 1 134 ? -16.169 2.998 23.315 1.00 80.75 134 HIS A C 1
ATOM 1014 O O . HIS A 1 134 ? -17.279 3.463 23.578 1.00 80.75 134 HIS A O 1
ATOM 1020 N N . CYS A 1 135 ? -15.990 2.138 22.311 1.00 78.94 135 CYS A N 1
ATOM 1021 C CA . CYS A 1 135 ? -17.102 1.522 21.584 1.00 78.94 135 CYS A CA 1
ATOM 1022 C C . CYS A 1 135 ? -16.784 0.080 21.167 1.00 78.94 135 CYS A C 1
ATOM 1024 O O . CYS A 1 135 ? -15.623 -0.311 21.089 1.00 78.94 135 CYS A O 1
ATOM 1026 N N . ASP A 1 136 ? -17.826 -0.696 20.867 1.00 83.75 136 ASP A N 1
ATOM 1027 C CA . ASP A 1 136 ? -17.717 -2.075 20.368 1.00 83.75 136 ASP A CA 1
ATOM 1028 C C . ASP A 1 136 ? -17.496 -2.102 18.842 1.00 83.75 136 ASP A C 1
ATOM 1030 O O . ASP A 1 136 ? -18.070 -2.910 18.114 1.00 83.75 136 ASP A O 1
ATOM 1034 N N . SER A 1 137 ? -16.696 -1.164 18.333 1.00 90.25 137 SER A N 1
ATOM 1035 C CA . SER A 1 137 ? -16.409 -1.006 16.907 1.00 90.25 137 SER A CA 1
ATOM 1036 C C . SER A 1 137 ? -14.907 -0.937 16.663 1.00 90.25 137 SER A C 1
ATOM 1038 O O . SER A 1 137 ? -14.096 -0.795 17.581 1.00 90.25 137 SER A O 1
ATOM 1040 N N . TRP A 1 138 ? -14.529 -1.010 15.395 1.00 94.94 138 TRP A N 1
ATOM 1041 C CA . TRP A 1 138 ? -13.150 -0.897 14.954 1.00 94.94 138 TRP A CA 1
ATOM 1042 C C . TRP A 1 138 ? -12.976 0.380 14.141 1.00 94.94 138 TRP A C 1
ATOM 1044 O O . TRP A 1 138 ? -13.924 0.921 13.570 1.00 94.94 138 TRP A O 1
ATOM 1054 N N . VAL A 1 139 ? -11.747 0.872 14.086 1.00 96.12 139 VAL A N 1
ATOM 1055 C CA . VAL A 1 139 ? -11.336 1.959 13.207 1.00 96.12 139 VAL A CA 1
ATOM 1056 C C . VAL A 1 139 ? -10.378 1.413 12.158 1.00 96.12 139 VAL A C 1
ATOM 1058 O O . VAL A 1 139 ? -9.450 0.667 12.468 1.00 96.12 139 VAL A O 1
ATOM 1061 N N . LEU A 1 140 ? -10.625 1.791 10.911 1.00 97.75 140 LEU A N 1
ATOM 1062 C CA . LEU A 1 140 ? -9.735 1.598 9.781 1.00 97.75 140 LEU A CA 1
ATOM 1063 C C . LEU A 1 140 ? -9.073 2.943 9.474 1.00 97.75 140 LEU A C 1
ATOM 1065 O O . LEU A 1 140 ? -9.761 3.890 9.095 1.00 97.75 140 LEU A O 1
ATOM 1069 N N . CYS A 1 141 ? -7.756 3.015 9.637 1.00 98.31 141 CYS A N 1
ATOM 1070 C CA . CYS A 1 141 ? -6.921 4.156 9.268 1.00 98.31 141 CYS A CA 1
ATOM 1071 C C . CYS A 1 141 ? -6.101 3.794 8.029 1.00 98.31 141 CYS A C 1
ATOM 1073 O O . CYS A 1 141 ? -5.439 2.759 8.017 1.00 98.31 141 CYS A O 1
ATOM 1075 N N . VAL A 1 142 ? -6.118 4.640 7.005 1.00 98.62 142 VAL A N 1
ATOM 1076 C CA . VAL A 1 142 ? -5.448 4.394 5.725 1.00 98.62 142 VAL A CA 1
ATOM 1077 C C . VAL A 1 142 ? -4.560 5.578 5.376 1.00 98.62 142 VAL A C 1
ATOM 1079 O O . VAL A 1 142 ? -4.992 6.727 5.462 1.00 98.62 142 VAL A O 1
ATOM 1082 N N . CYS A 1 143 ? -3.329 5.295 4.963 1.00 98.62 143 CYS A N 1
ATOM 1083 C CA . CYS A 1 143 ? -2.440 6.243 4.304 1.00 98.62 143 CYS A CA 1
ATOM 1084 C C . CYS A 1 143 ? -2.180 5.732 2.886 1.00 98.62 143 CYS A C 1
ATOM 1086 O O . CYS A 1 143 ? -1.903 4.545 2.711 1.00 98.62 143 CYS A O 1
ATOM 1088 N N . ASN A 1 144 ? -2.301 6.599 1.886 1.00 98.50 144 ASN A N 1
ATOM 1089 C CA . ASN A 1 144 ? -2.180 6.226 0.480 1.00 98.50 144 ASN A CA 1
ATOM 1090 C C . ASN A 1 144 ? -1.384 7.266 -0.308 1.00 98.50 144 ASN A C 1
ATOM 1092 O O . ASN A 1 144 ? -1.589 8.464 -0.120 1.00 98.50 144 ASN A O 1
ATOM 1096 N N . VAL A 1 145 ? -0.516 6.801 -1.205 1.00 98.12 145 VAL A N 1
ATOM 1097 C CA . VAL A 1 145 ? 0.089 7.580 -2.288 1.00 98.12 145 VAL A CA 1
ATOM 1098 C C . VAL A 1 145 ? 0.018 6.759 -3.569 1.00 98.12 145 VAL A C 1
ATOM 1100 O O . VAL A 1 145 ? 0.380 5.580 -3.577 1.00 98.12 145 VAL A O 1
ATOM 1103 N N . GLY A 1 146 ? -0.423 7.388 -4.651 1.00 95.88 146 GLY A N 1
ATOM 1104 C CA . GLY A 1 146 ? -0.759 6.675 -5.875 1.00 95.88 146 GLY A CA 1
ATOM 1105 C C . GLY A 1 146 ? -2.247 6.346 -5.961 1.00 95.88 146 GLY A C 1
ATOM 1106 O O . GLY A 1 146 ? -3.084 6.953 -5.291 1.00 95.88 146 GLY A O 1
ATOM 1107 N N . ASP A 1 147 ? -2.569 5.366 -6.786 1.00 93.75 147 ASP A N 1
ATOM 1108 C CA . ASP A 1 147 ? -3.916 5.075 -7.273 1.00 93.75 147 ASP A CA 1
ATOM 1109 C C . ASP A 1 147 ? -4.395 3.648 -6.962 1.00 93.75 147 ASP A C 1
ATOM 1111 O O . ASP A 1 147 ? -5.441 3.202 -7.437 1.00 93.75 147 ASP A O 1
ATOM 1115 N N . SER A 1 148 ? -3.669 2.950 -6.088 1.00 95.00 148 SER A N 1
ATOM 1116 C CA . SER A 1 148 ? -4.198 1.783 -5.389 1.00 95.00 148 SER A CA 1
ATOM 1117 C C . SER A 1 148 ? -5.266 2.221 -4.387 1.00 95.00 148 SER A C 1
ATOM 1119 O O . SER A 1 148 ? -5.074 3.176 -3.635 1.00 95.00 148 SER A O 1
ATOM 1121 N N . LEU A 1 149 ? -6.399 1.520 -4.363 1.00 94.31 149 LEU A N 1
ATOM 1122 C CA . LEU A 1 149 ? -7.587 1.950 -3.625 1.00 94.31 149 LEU A CA 1
ATOM 1123 C C . LEU A 1 149 ? -7.914 0.996 -2.477 1.00 94.31 149 LEU A C 1
ATOM 1125 O O . LEU A 1 149 ? -7.803 -0.226 -2.607 1.00 94.31 149 LEU A O 1
ATOM 1129 N N . CYS A 1 150 ? -8.356 1.562 -1.352 1.00 96.88 150 CYS A N 1
ATOM 1130 C CA . CYS A 1 150 ? -8.803 0.807 -0.184 1.00 96.88 150 CYS A CA 1
ATOM 1131 C C . CYS A 1 150 ? -10.323 0.875 -0.045 1.00 96.88 150 CYS A C 1
ATOM 1133 O O . CYS A 1 150 ? -10.929 1.945 -0.140 1.00 96.88 150 CYS A O 1
ATOM 1135 N N . PHE A 1 151 ? -10.929 -0.272 0.244 1.00 95.69 151 PHE A N 1
ATOM 1136 C CA . PHE A 1 151 ? -12.368 -0.444 0.332 1.00 95.69 151 PHE A CA 1
ATOM 1137 C C . PHE A 1 151 ? -12.779 -1.168 1.609 1.00 95.69 151 PHE A C 1
ATOM 1139 O O . PHE A 1 151 ? -12.038 -1.973 2.179 1.00 95.69 151 PHE A O 1
ATOM 1146 N N . VAL A 1 152 ? -14.025 -0.921 2.002 1.00 95.56 152 VAL A N 1
ATOM 1147 C CA . VAL A 1 152 ? -14.750 -1.717 2.990 1.00 95.56 152 VAL A CA 1
ATOM 1148 C C . VAL A 1 152 ? -15.988 -2.291 2.323 1.00 95.56 152 VAL A C 1
ATOM 1150 O O . VAL A 1 152 ? -16.764 -1.557 1.712 1.00 95.56 152 VAL A O 1
ATOM 1153 N N . TYR A 1 153 ? -16.189 -3.596 2.458 1.00 93.69 153 TYR A N 1
ATOM 1154 C CA . TYR A 1 153 ? -17.441 -4.263 2.137 1.00 93.69 153 TYR A CA 1
ATOM 1155 C C . TYR A 1 153 ? -18.179 -4.629 3.422 1.00 93.69 153 TYR A C 1
ATOM 1157 O O . TYR A 1 153 ? -17.642 -5.334 4.273 1.00 93.69 153 TYR A O 1
ATOM 1165 N N . ASN A 1 154 ? -19.434 -4.203 3.504 1.00 91.69 154 ASN A N 1
ATOM 1166 C CA . ASN A 1 154 ? -20.383 -4.606 4.531 1.00 91.69 154 ASN A CA 1
ATOM 1167 C C . ASN A 1 154 ? -21.591 -5.283 3.859 1.00 91.69 154 ASN A C 1
ATOM 1169 O O . ASN A 1 154 ? -22.020 -4.886 2.771 1.00 91.69 154 ASN A O 1
ATOM 1173 N N . ARG A 1 155 ? -22.170 -6.306 4.496 1.00 88.38 155 ARG A N 1
ATOM 1174 C CA . ARG A 1 155 ? -23.314 -7.046 3.929 1.00 88.38 155 ARG A CA 1
ATOM 1175 C C . ARG A 1 155 ? -24.577 -6.199 3.753 1.00 88.38 155 ARG A C 1
ATOM 1177 O O . ARG A 1 155 ? -25.328 -6.447 2.811 1.00 88.38 155 ARG A O 1
ATOM 1184 N N . ASP A 1 156 ? -24.789 -5.224 4.628 1.00 87.69 156 ASP A N 1
ATOM 1185 C CA . ASP A 1 156 ? -25.997 -4.402 4.703 1.00 87.69 156 ASP A CA 1
ATOM 1186 C C . ASP A 1 156 ? -25.884 -3.083 3.933 1.00 87.69 156 ASP A C 1
ATOM 1188 O O . ASP A 1 156 ? -26.909 -2.503 3.566 1.00 87.69 156 ASP A O 1
ATOM 1192 N N . TYR A 1 157 ? -24.661 -2.619 3.649 1.00 82.62 157 TYR A N 1
ATOM 1193 C CA . TYR A 1 157 ? -24.426 -1.346 2.947 1.00 82.62 157 TYR A CA 1
ATOM 1194 C C . TYR A 1 157 ? -23.611 -1.471 1.650 1.00 82.62 157 TYR A C 1
ATOM 1196 O O . TYR A 1 157 ? -23.556 -0.517 0.877 1.00 82.62 157 TYR A O 1
ATOM 1204 N N . GLY A 1 158 ? -23.045 -2.644 1.354 1.00 87.88 158 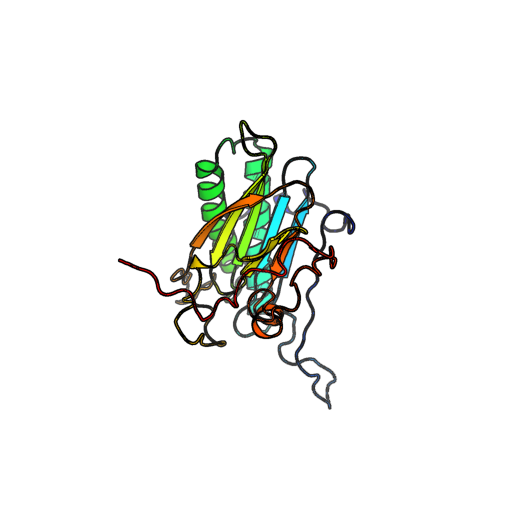GLY A N 1
ATOM 1205 C CA . GLY A 1 158 ? -22.255 -2.892 0.147 1.00 87.88 158 GLY A CA 1
ATOM 1206 C C . GLY A 1 158 ? -20.808 -2.407 0.259 1.00 87.88 158 GLY A C 1
ATOM 1207 O O . GLY A 1 158 ? -20.239 -2.362 1.348 1.00 87.88 158 GLY A O 1
ATOM 1208 N N . VAL A 1 159 ? -20.199 -2.100 -0.891 1.00 89.88 159 VAL A N 1
ATOM 1209 C CA . VAL A 1 159 ? -18.806 -1.635 -0.984 1.00 89.88 159 VAL A CA 1
ATOM 1210 C C . VAL A 1 159 ? -18.746 -0.114 -0.899 1.00 89.88 159 VAL A C 1
ATOM 1212 O O . VAL A 1 159 ? -19.511 0.580 -1.568 1.00 89.88 159 VAL A O 1
ATOM 1215 N N . ARG A 1 160 ? -17.799 0.399 -0.118 1.00 90.50 160 ARG A N 1
ATOM 1216 C CA . ARG A 1 160 ? -17.463 1.822 -0.036 1.00 90.50 160 ARG A CA 1
ATOM 1217 C C . ARG A 1 160 ? -15.958 2.020 -0.113 1.00 90.50 160 ARG A C 1
ATOM 1219 O O . ARG A 1 160 ? -15.198 1.266 0.494 1.00 90.50 160 ARG A O 1
ATOM 1226 N N . GLU A 1 161 ? -15.543 3.052 -0.829 1.00 92.75 161 GLU A N 1
ATOM 1227 C CA . GLU A 1 161 ? -14.142 3.441 -0.918 1.00 92.75 161 GLU A CA 1
ATOM 1228 C C . GLU A 1 161 ? -13.730 4.287 0.297 1.00 92.75 161 GLU A C 1
ATOM 1230 O O . GLU A 1 161 ? -14.499 5.110 0.798 1.00 92.75 161 GLU A O 1
ATOM 1235 N N . VAL A 1 162 ? -12.510 4.070 0.783 1.00 95.44 162 VAL A N 1
ATOM 1236 C CA . VAL A 1 162 ? -11.895 4.808 1.897 1.00 95.44 162 VAL A CA 1
ATOM 1237 C C . VAL A 1 162 ? -10.921 5.872 1.376 1.00 95.44 162 VAL A C 1
ATOM 1239 O O . VAL A 1 162 ? -10.794 6.939 1.969 1.00 95.44 162 VAL A O 1
ATOM 1242 N N . THR A 1 163 ? -10.297 5.619 0.225 1.00 93.88 163 THR A N 1
ATOM 1243 C CA . THR A 1 163 ? -9.271 6.445 -0.433 1.00 93.88 163 THR A CA 1
ATOM 1244 C C . THR A 1 163 ? -9.813 7.536 -1.361 1.00 93.88 163 THR A C 1
ATOM 1246 O O . THR A 1 163 ? -9.044 8.090 -2.137 1.00 93.88 163 THR A O 1
ATOM 1249 N N . MET A 1 164 ? -11.091 7.926 -1.246 1.00 88.88 164 MET A N 1
ATOM 1250 C CA . MET A 1 164 ? -11.718 8.908 -2.157 1.00 88.88 164 MET A CA 1
ATOM 1251 C C . MET A 1 164 ? -10.976 10.255 -2.241 1.00 88.88 164 MET A C 1
ATOM 1253 O O . MET A 1 164 ? -11.144 10.988 -3.203 1.00 88.88 164 MET A O 1
ATOM 1257 N N . GLY A 1 165 ? -10.182 10.614 -1.225 1.00 86.81 165 GLY A N 1
ATOM 1258 C CA . GLY A 1 165 ? -9.377 11.841 -1.229 1.00 86.81 165 GLY A CA 1
ATOM 1259 C C . GLY A 1 165 ? -8.091 11.770 -2.064 1.00 86.81 165 GLY A C 1
ATOM 1260 O O . GLY A 1 165 ? -7.436 12.793 -2.229 1.00 86.81 165 GLY A O 1
ATOM 1261 N N . SER A 1 166 ? -7.714 10.588 -2.562 1.00 87.00 166 SER A N 1
ATOM 1262 C CA . SER A 1 166 ? -6.477 10.361 -3.324 1.00 87.00 166 SER A CA 1
ATOM 1263 C C . SER A 1 166 ? -6.621 10.598 -4.828 1.00 87.00 166 SER A C 1
ATOM 1265 O O . SER A 1 166 ? -5.619 10.579 -5.544 1.00 87.00 166 SER A O 1
ATOM 1267 N N . HIS A 1 167 ? -7.840 10.825 -5.317 1.00 85.31 167 HIS A N 1
ATOM 1268 C CA . HIS A 1 167 ? -8.127 11.098 -6.723 1.00 85.31 167 HIS A CA 1
ATOM 1269 C C . HIS A 1 167 ? -9.290 12.085 -6.867 1.00 85.31 167 HIS A C 1
ATOM 1271 O O . HIS A 1 167 ? -10.099 12.261 -5.957 1.00 85.31 167 HIS A O 1
ATOM 1277 N N . ASP A 1 168 ? -9.326 12.785 -8.000 1.00 78.94 168 ASP A N 1
ATOM 1278 C CA . ASP A 1 168 ? -10.409 13.710 -8.329 1.00 78.94 168 ASP A CA 1
ATOM 1279 C C . ASP A 1 168 ? -11.526 12.951 -9.053 1.00 78.94 168 ASP A C 1
ATOM 1281 O O . ASP A 1 168 ? -11.392 12.591 -10.223 1.00 78.94 168 ASP A O 1
ATOM 1285 N N . ILE A 1 169 ? -12.632 12.722 -8.345 1.00 72.88 169 ILE A N 1
ATOM 1286 C CA . ILE A 1 169 ? -13.807 12.001 -8.852 1.00 72.88 169 ILE A CA 1
ATOM 1287 C C . ILE A 1 169 ? -14.571 12.757 -9.948 1.00 72.88 169 ILE A C 1
ATOM 1289 O O . ILE A 1 169 ? -15.348 12.142 -10.680 1.00 72.88 169 ILE A O 1
ATOM 1293 N N . ASP A 1 170 ? -14.375 14.074 -10.062 1.00 74.19 170 ASP A N 1
ATOM 1294 C CA . ASP A 1 170 ? -15.054 14.914 -11.052 1.00 74.19 170 ASP A CA 1
ATOM 1295 C C . ASP A 1 170 ? -14.235 15.052 -12.348 1.00 74.19 170 ASP A C 1
ATOM 1297 O O . ASP A 1 170 ? -14.744 15.546 -13.362 1.00 74.19 170 ASP A O 1
ATOM 1301 N N . GLN A 1 171 ? -12.975 14.603 -12.344 1.00 71.75 171 GLN A N 1
ATOM 1302 C CA . GLN A 1 171 ? -12.092 14.646 -13.504 1.00 71.75 171 GLN A CA 1
ATOM 1303 C C . GLN A 1 171 ? -11.891 13.274 -14.141 1.00 71.75 171 GLN A C 1
ATOM 1305 O O . GLN A 1 171 ? -11.924 12.223 -13.509 1.00 71.75 171 GLN A O 1
ATOM 1310 N N . MET A 1 172 ? -11.655 13.291 -15.453 1.00 69.25 172 MET A N 1
ATOM 1311 C CA . MET A 1 172 ? -11.292 12.082 -16.177 1.00 69.25 172 MET A CA 1
ATOM 1312 C C . MET A 1 172 ? -9.876 11.672 -15.766 1.00 69.25 172 MET A C 1
ATOM 1314 O O . MET A 1 172 ? -8.918 12.386 -16.063 1.00 69.25 172 MET A O 1
ATOM 1318 N N . ARG A 1 173 ? -9.757 10.531 -15.083 1.00 72.81 173 ARG A N 1
ATOM 1319 C CA . ARG A 1 173 ? -8.471 9.973 -14.650 1.00 72.81 173 ARG A CA 1
ATOM 1320 C C . ARG A 1 173 ? -7.585 9.651 -15.859 1.00 72.81 173 ARG A C 1
ATOM 1322 O O . ARG A 1 173 ? -8.031 8.989 -16.799 1.00 72.81 173 ARG A O 1
ATOM 1329 N N . ASP A 1 174 ? -6.327 10.090 -15.823 1.00 78.50 174 ASP A N 1
ATOM 1330 C CA . ASP A 1 174 ? -5.291 9.583 -16.728 1.00 78.50 174 ASP A CA 1
ATOM 1331 C C . ASP A 1 174 ? -4.749 8.277 -16.142 1.00 78.50 174 ASP A C 1
ATOM 1333 O O . ASP A 1 174 ? -4.007 8.298 -15.169 1.00 78.50 174 ASP A O 1
ATOM 1337 N N . MET A 1 175 ? -5.112 7.138 -16.735 1.00 78.62 175 MET A N 1
ATOM 1338 C CA . MET A 1 175 ? -4.697 5.800 -16.273 1.00 78.62 175 MET A CA 1
ATOM 1339 C C . MET A 1 175 ? -3.175 5.577 -16.317 1.00 78.62 175 MET A C 1
ATOM 1341 O O . MET A 1 175 ? -2.687 4.540 -15.894 1.00 78.62 175 MET A O 1
ATOM 1345 N N . ARG A 1 176 ? -2.403 6.507 -16.889 1.00 78.88 176 ARG A N 1
ATOM 1346 C CA . ARG A 1 176 ? -0.933 6.435 -16.925 1.00 78.88 176 ARG A CA 1
ATOM 1347 C C . ARG A 1 176 ? -0.280 7.204 -15.782 1.00 78.88 176 ARG A C 1
ATOM 1349 O O . ARG A 1 176 ? 0.939 7.135 -15.640 1.00 78.88 176 ARG A O 1
ATOM 1356 N N . ASP A 1 177 ? -1.061 7.981 -15.039 1.00 84.69 177 ASP A N 1
ATOM 1357 C CA . ASP A 1 177 ? -0.588 8.808 -13.941 1.00 84.69 177 ASP A CA 1
ATOM 1358 C C . ASP A 1 177 ? -1.246 8.361 -12.636 1.00 84.69 177 ASP A C 1
ATOM 1360 O O . ASP A 1 177 ? -2.422 8.624 -12.383 1.00 84.69 177 ASP A O 1
ATOM 1364 N N . ALA A 1 178 ? -0.448 7.730 -11.778 1.00 87.50 178 ALA A N 1
ATOM 1365 C CA . ALA A 1 178 ? -0.877 7.344 -10.440 1.00 87.50 178 ALA A CA 1
ATOM 1366 C C . ALA A 1 178 ? -1.116 8.557 -9.514 1.00 87.50 178 ALA A C 1
ATOM 1368 O O . ALA A 1 178 ? -1.599 8.409 -8.392 1.00 87.50 178 ALA A O 1
ATOM 1369 N N . GLY A 1 179 ? -0.727 9.768 -9.928 1.00 89.38 179 GLY A N 1
ATOM 1370 C CA . GLY A 1 179 ? -0.808 11.009 -9.155 1.00 89.38 179 GLY A CA 1
ATOM 1371 C C . GLY A 1 179 ? 0.326 11.177 -8.138 1.00 89.38 179 GLY A C 1
ATOM 1372 O O . GLY A 1 179 ? 0.757 12.298 -7.853 1.00 89.38 179 GLY A O 1
ATOM 1373 N N . GLY A 1 180 ? 0.870 10.078 -7.619 1.00 94.56 180 GLY A N 1
ATOM 1374 C CA . GLY A 1 180 ? 2.004 10.071 -6.703 1.00 94.56 180 GLY A CA 1
ATOM 1375 C C . GLY A 1 180 ? 2.710 8.720 -6.662 1.00 94.56 180 GLY A C 1
ATOM 1376 O O . GLY A 1 180 ? 2.134 7.687 -6.991 1.00 94.56 180 GLY A O 1
ATOM 1377 N N . ALA A 1 181 ? 3.976 8.734 -6.252 1.00 97.19 181 ALA A N 1
ATOM 1378 C CA . ALA A 1 181 ? 4.807 7.542 -6.146 1.00 97.19 181 ALA A CA 1
ATOM 1379 C C . ALA A 1 181 ? 5.922 7.724 -5.109 1.00 97.19 181 ALA A C 1
ATOM 1381 O O . ALA A 1 181 ? 6.517 8.798 -4.968 1.00 97.19 181 ALA A O 1
ATOM 1382 N N . LEU A 1 182 ? 6.258 6.638 -4.418 1.00 98.31 182 LEU A N 1
ATOM 1383 C CA . LEU A 1 182 ? 7.496 6.511 -3.662 1.00 98.31 182 LEU A CA 1
ATOM 1384 C C . LEU A 1 182 ? 8.648 6.098 -4.579 1.00 98.31 182 LEU A C 1
ATOM 1386 O O . LEU A 1 182 ? 8.454 5.412 -5.578 1.00 98.31 182 LEU A O 1
ATOM 1390 N N . GLY A 1 183 ? 9.861 6.487 -4.190 1.00 97.81 183 GLY A N 1
ATOM 1391 C CA . GLY A 1 183 ? 11.100 6.184 -4.911 1.00 97.81 183 GLY A CA 1
ATOM 1392 C C . GLY A 1 183 ? 11.774 7.457 -5.429 1.00 97.81 183 GLY A C 1
ATOM 1393 O O . GLY A 1 183 ? 11.308 8.551 -5.114 1.00 97.81 183 GLY A O 1
ATOM 1394 N N . PRO A 1 184 ? 12.896 7.352 -6.160 1.00 96.62 184 PRO A N 1
ATOM 1395 C CA . PRO A 1 184 ? 13.696 8.503 -6.575 1.00 96.62 184 PRO A CA 1
ATOM 1396 C C . PRO A 1 184 ? 13.136 9.183 -7.840 1.00 96.62 184 PRO A C 1
ATOM 1398 O O . PRO A 1 184 ? 13.760 9.117 -8.899 1.00 96.62 184 PRO A O 1
ATOM 1401 N N . VAL A 1 185 ? 11.986 9.862 -7.749 1.00 92.06 185 VAL A N 1
ATOM 1402 C CA . VAL A 1 185 ? 11.316 10.508 -8.905 1.00 92.06 185 VAL A CA 1
ATOM 1403 C C . VAL A 1 185 ? 12.215 11.551 -9.577 1.00 92.06 185 VAL A C 1
ATOM 1405 O O . VAL A 1 185 ? 12.321 11.594 -10.800 1.00 92.06 185 VAL A O 1
ATOM 1408 N N . ASP A 1 186 ? 12.920 12.354 -8.780 1.00 91.06 186 ASP A N 1
ATOM 1409 C CA . ASP A 1 186 ? 13.907 13.349 -9.228 1.00 91.06 186 ASP A CA 1
ATOM 1410 C C . ASP A 1 186 ? 15.359 12.923 -8.925 1.00 91.06 186 ASP A C 1
ATOM 1412 O O . ASP A 1 186 ? 16.268 13.748 -8.815 1.00 91.06 186 ASP A O 1
ATOM 1416 N N . GLY A 1 187 ? 15.578 11.617 -8.753 1.00 89.50 187 GLY A N 1
ATOM 1417 C CA . GLY A 1 187 ? 16.852 11.042 -8.327 1.00 89.50 187 GLY A CA 1
ATOM 1418 C C . GLY A 1 187 ? 16.979 10.846 -6.815 1.00 89.50 187 GLY A C 1
ATOM 1419 O O . GLY A 1 187 ? 17.881 10.123 -6.388 1.00 89.50 187 GLY A O 1
ATOM 1420 N N . ARG A 1 188 ? 16.081 11.413 -5.992 1.00 93.69 188 ARG A N 1
ATOM 1421 C CA . ARG A 1 188 ? 16.045 11.108 -4.550 1.00 93.69 188 ARG A CA 1
ATOM 1422 C C . ARG A 1 188 ? 14.663 11.177 -3.915 1.00 93.69 188 ARG A C 1
ATOM 1424 O O . ARG A 1 188 ? 14.380 10.349 -3.062 1.00 93.69 188 ARG A O 1
ATOM 1431 N N . ASN A 1 189 ? 13.847 12.160 -4.264 1.00 97.12 189 ASN A N 1
ATOM 1432 C CA . ASN A 1 189 ? 12.617 12.470 -3.546 1.00 97.12 189 ASN A CA 1
ATOM 1433 C C . ASN A 1 189 ? 11.411 11.720 -4.131 1.00 97.12 189 ASN A C 1
ATOM 1435 O O . ASN A 1 189 ? 11.365 11.497 -5.345 1.00 97.12 189 ASN A O 1
ATOM 1439 N N . PRO A 1 190 ? 10.416 11.376 -3.292 1.00 97.31 190 PRO A N 1
ATOM 1440 C CA . PRO A 1 190 ? 9.147 10.836 -3.756 1.00 97.31 190 PRO A CA 1
ATOM 1441 C C . PRO A 1 190 ? 8.242 11.949 -4.305 1.00 97.31 190 PRO A C 1
ATOM 1443 O O . PRO A 1 190 ? 8.419 13.131 -4.001 1.00 97.31 190 PRO A O 1
ATOM 1446 N N . GLN A 1 191 ? 7.210 11.559 -5.049 1.00 96.19 191 GLN A N 1
ATOM 1447 C CA . GLN A 1 191 ? 6.118 12.435 -5.463 1.00 96.19 191 GLN A CA 1
ATOM 1448 C C . GLN A 1 191 ?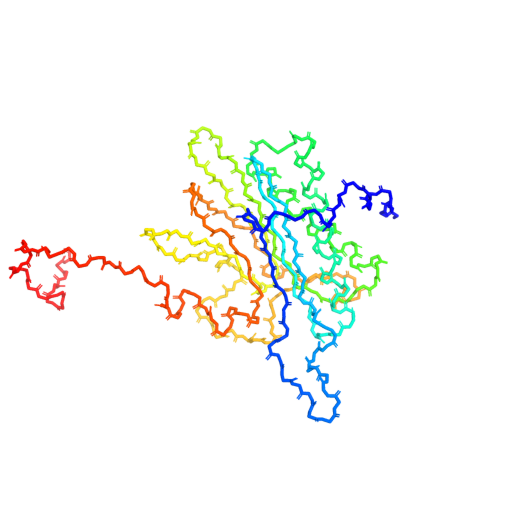 4.896 12.161 -4.584 1.00 96.19 191 GLN A C 1
ATOM 1450 O O . GLN A 1 191 ? 4.281 11.106 -4.676 1.00 96.19 191 GLN A O 1
ATOM 1455 N N . LEU A 1 192 ? 4.538 13.117 -3.727 1.00 96.06 192 LEU A N 1
ATOM 1456 C CA . LEU A 1 192 ? 3.495 12.955 -2.702 1.00 96.06 192 LEU A CA 1
ATOM 1457 C C . LEU A 1 192 ? 2.247 13.808 -2.980 1.00 96.06 192 LEU A C 1
ATOM 1459 O O . LEU A 1 192 ? 1.560 14.210 -2.046 1.00 96.06 192 LEU A O 1
ATOM 1463 N N . HIS A 1 193 ? 1.979 14.148 -4.246 1.00 93.12 193 HIS A N 1
ATOM 1464 C CA . HIS A 1 193 ? 0.943 15.125 -4.603 1.00 93.12 193 HIS A CA 1
ATOM 1465 C C . HIS A 1 193 ? -0.452 14.723 -4.108 1.00 93.12 193 HIS A C 1
ATOM 1467 O O . HIS A 1 193 ? -1.179 15.570 -3.596 1.00 93.12 193 HIS A O 1
ATOM 1473 N N . ASN A 1 194 ? -0.784 13.434 -4.205 1.00 94.38 194 ASN A N 1
ATOM 1474 C CA . ASN A 1 194 ? -2.044 12.867 -3.735 1.00 94.38 194 ASN A CA 1
ATOM 1475 C C . ASN A 1 194 ? -1.912 12.059 -2.432 1.00 94.38 194 ASN A C 1
ATOM 1477 O O . ASN A 1 194 ? -2.780 11.237 -2.124 1.00 94.38 194 ASN A O 1
ATOM 1481 N N . LEU A 1 195 ? -0.843 12.283 -1.652 1.00 97.31 195 LEU A N 1
ATOM 1482 C CA . LEU A 1 195 ? -0.692 11.631 -0.352 1.00 97.31 195 LEU A CA 1
ATOM 1483 C C . LEU A 1 195 ? -1.899 11.964 0.533 1.00 97.31 195 LEU A C 1
ATOM 1485 O O . LEU A 1 195 ? -2.152 13.127 0.846 1.00 97.31 195 LEU A O 1
ATOM 1489 N N . THR A 1 196 ? -2.620 10.934 0.961 1.00 97.06 196 THR A N 1
ATOM 1490 C CA . THR A 1 196 ? -3.880 11.081 1.691 1.00 97.06 196 THR A CA 1
ATOM 1491 C C . THR A 1 196 ? -3.887 10.214 2.937 1.00 97.06 196 THR A C 1
ATOM 1493 O O . THR A 1 196 ? -3.572 9.029 2.873 1.00 97.06 196 THR A O 1
ATOM 1496 N N . CYS A 1 197 ? -4.340 10.785 4.052 1.00 97.69 197 CYS A N 1
ATOM 1497 C CA . CYS A 1 197 ? -4.745 10.038 5.237 1.00 97.69 197 CYS A CA 1
ATOM 1498 C C . CYS A 1 197 ? -6.272 10.038 5.326 1.00 97.69 197 CYS A C 1
ATOM 1500 O O . CYS A 1 197 ? -6.903 11.092 5.254 1.00 97.69 197 CYS A O 1
ATOM 1502 N N . SER A 1 198 ? -6.870 8.867 5.504 1.00 97.31 198 SER A N 1
ATOM 1503 C CA . SER A 1 198 ? -8.318 8.694 5.626 1.00 97.31 198 SER A CA 1
ATOM 1504 C C . SER A 1 198 ? -8.643 7.719 6.753 1.00 97.31 198 SER A C 1
ATOM 1506 O O . SER A 1 198 ? -7.852 6.835 7.076 1.00 97.31 198 SER A O 1
ATOM 1508 N N . MET A 1 199 ? -9.797 7.897 7.396 1.00 96.38 199 MET A N 1
ATOM 1509 C CA . MET A 1 199 ? -10.277 6.958 8.409 1.00 96.38 199 MET A CA 1
ATOM 1510 C C . MET A 1 199 ? -11.768 6.712 8.297 1.00 96.38 199 MET A C 1
ATOM 1512 O O . MET A 1 199 ? -12.532 7.553 7.821 1.00 96.38 199 MET A O 1
ATOM 1516 N N . THR A 1 200 ? -12.187 5.563 8.804 1.00 95.69 200 THR A N 1
ATOM 1517 C CA . THR A 1 200 ? -13.588 5.178 8.873 1.00 95.69 200 THR A CA 1
ATOM 1518 C C . THR A 1 200 ? -13.810 4.129 9.960 1.00 95.69 200 THR A C 1
ATOM 1520 O O . THR A 1 200 ? -12.884 3.407 10.324 1.00 95.69 200 THR A O 1
ATOM 1523 N N . PHE A 1 201 ? -15.033 4.028 10.476 1.00 95.25 201 PHE A N 1
ATOM 1524 C CA . PHE A 1 201 ? -15.406 2.941 11.380 1.00 95.25 201 PHE A CA 1
ATOM 1525 C C . PHE A 1 201 ? -15.753 1.682 10.587 1.00 95.25 201 PHE A C 1
ATOM 1527 O O . PHE A 1 201 ? -16.332 1.776 9.503 1.00 95.25 201 PHE A O 1
ATOM 1534 N N . VAL A 1 202 ? -15.395 0.520 11.125 1.00 94.81 202 VAL A N 1
ATOM 1535 C CA . VAL A 1 202 ? -15.750 -0.799 10.588 1.00 94.81 202 VAL A CA 1
ATOM 1536 C C . VAL A 1 202 ? -16.287 -1.683 11.711 1.00 94.81 202 VAL A C 1
ATOM 1538 O O . VAL A 1 202 ? -15.966 -1.486 12.888 1.00 94.81 202 VAL A O 1
ATOM 1541 N N . GLU A 1 203 ? -17.138 -2.631 11.348 1.00 92.31 203 GLU A N 1
ATOM 1542 C CA . GLU A 1 203 ? -17.832 -3.524 12.274 1.00 92.31 203 GLU A CA 1
ATOM 1543 C C . GLU A 1 203 ? -17.347 -4.969 12.127 1.00 92.31 203 GLU A C 1
ATOM 1545 O O . GLU A 1 203 ? -16.679 -5.344 11.160 1.00 92.31 203 GLU A O 1
ATOM 1550 N N . GLU A 1 204 ? -17.671 -5.807 13.112 1.00 89.44 204 GLU A N 1
ATOM 1551 C CA . GLU A 1 204 ? -17.400 -7.238 13.007 1.00 89.44 204 GLU A CA 1
ATOM 1552 C C . GLU A 1 204 ? -18.146 -7.834 11.801 1.00 89.44 204 GLU A C 1
ATOM 1554 O O . GLU A 1 204 ? -19.355 -7.669 11.648 1.00 89.44 204 GLU A O 1
ATOM 1559 N N . GLY A 1 205 ? -17.416 -8.554 10.947 1.00 89.12 205 GLY A N 1
ATOM 1560 C CA . GLY A 1 205 ? -17.949 -9.138 9.714 1.00 89.12 205 GLY A CA 1
ATOM 1561 C C . GLY A 1 205 ? -17.739 -8.285 8.460 1.00 89.12 205 GLY A C 1
ATOM 1562 O O . GLY A 1 205 ? -17.969 -8.796 7.360 1.00 89.12 205 GLY A O 1
ATOM 1563 N N . ASP A 1 206 ? -17.257 -7.046 8.598 1.00 92.88 206 ASP A N 1
ATOM 1564 C CA . ASP A 1 206 ? -16.793 -6.249 7.462 1.00 92.88 206 ASP A CA 1
ATOM 1565 C C . ASP A 1 206 ? -15.544 -6.865 6.822 1.00 92.88 206 ASP A C 1
ATOM 1567 O O . ASP A 1 206 ? -14.682 -7.441 7.490 1.00 92.88 206 ASP A O 1
ATOM 1571 N N . ILE A 1 207 ? -15.424 -6.703 5.504 1.00 93.44 207 ILE A N 1
ATOM 1572 C CA . ILE A 1 207 ? -14.234 -7.088 4.745 1.00 93.44 207 ILE A CA 1
ATOM 1573 C C . ILE A 1 207 ? -13.501 -5.816 4.331 1.00 93.44 207 ILE A C 1
ATOM 1575 O O . ILE A 1 207 ? -14.026 -5.015 3.560 1.00 93.44 207 ILE A O 1
ATOM 1579 N N . VAL A 1 208 ? -12.272 -5.656 4.815 1.00 95.69 208 VAL A N 1
ATOM 1580 C CA . VAL A 1 208 ? -11.348 -4.610 4.363 1.00 95.69 208 VAL A CA 1
ATOM 1581 C C . VAL A 1 208 ? -10.449 -5.194 3.284 1.00 95.69 208 VAL A C 1
ATOM 1583 O O . VAL A 1 208 ? -9.860 -6.256 3.481 1.00 95.69 208 VAL A O 1
ATOM 1586 N N . PHE A 1 209 ? -10.328 -4.506 2.154 1.00 95.38 209 PHE A N 1
ATOM 1587 C CA . PHE A 1 209 ? -9.446 -4.933 1.072 1.00 95.38 209 PHE A CA 1
ATOM 1588 C C . PHE A 1 209 ? -8.790 -3.740 0.378 1.00 95.38 209 PHE A C 1
ATOM 1590 O O . PHE A 1 209 ? -9.302 -2.620 0.405 1.00 95.38 209 PHE A O 1
ATOM 1597 N N . ILE A 1 210 ? -7.626 -3.990 -0.218 1.00 97.06 210 ILE A N 1
ATOM 1598 C CA . ILE A 1 210 ? -6.876 -3.033 -1.032 1.00 97.06 210 ILE A CA 1
ATOM 1599 C C . ILE A 1 210 ? -6.671 -3.672 -2.397 1.00 97.06 210 ILE A C 1
ATOM 1601 O O . ILE A 1 210 ? -6.492 -4.887 -2.491 1.00 97.06 210 ILE A O 1
ATOM 1605 N N . THR A 1 211 ? -6.689 -2.858 -3.441 1.00 94.88 211 THR A N 1
ATOM 1606 C CA . THR A 1 211 ? -6.406 -3.311 -4.796 1.00 94.88 211 THR A CA 1
ATOM 1607 C C . THR A 1 211 ? -5.544 -2.312 -5.561 1.00 94.88 211 THR A C 1
ATOM 1609 O O . THR A 1 211 ? -5.678 -1.108 -5.348 1.00 94.88 211 THR A O 1
ATOM 1612 N N . SER A 1 212 ? -4.696 -2.815 -6.462 1.00 94.44 212 SER A N 1
ATOM 1613 C CA . SER A 1 212 ? -4.057 -2.012 -7.509 1.00 94.44 212 SER A CA 1
ATOM 1614 C C . SER A 1 212 ? -5.060 -1.589 -8.584 1.00 94.44 212 SER A C 1
ATOM 1616 O O . SER A 1 212 ? -6.204 -2.079 -8.623 1.00 94.44 212 SER A O 1
ATOM 1618 N N . ASP A 1 213 ? -4.607 -0.688 -9.456 1.00 89.44 213 ASP A N 1
ATOM 1619 C CA . ASP A 1 213 ? -5.344 -0.206 -10.623 1.00 89.44 213 ASP A CA 1
ATOM 1620 C C . ASP A 1 213 ? -5.715 -1.344 -11.591 1.00 89.44 213 ASP A C 1
ATOM 1622 O O . ASP A 1 213 ? -6.805 -1.344 -12.162 1.00 89.44 213 ASP A O 1
ATOM 1626 N N . GLY A 1 214 ? -4.898 -2.400 -11.663 1.00 89.06 214 GLY A N 1
ATOM 1627 C CA . GLY A 1 214 ? -5.131 -3.569 -12.501 1.00 89.06 214 GLY A CA 1
ATOM 1628 C C . GLY A 1 214 ? -6.490 -4.226 -12.253 1.00 89.06 214 GLY A C 1
ATOM 1629 O O . GLY A 1 214 ? -7.103 -4.747 -13.188 1.00 89.06 214 GLY A O 1
ATOM 1630 N N . VAL A 1 215 ? -7.021 -4.153 -11.029 1.00 88.81 215 VAL A N 1
ATOM 1631 C CA . VAL A 1 215 ? -8.409 -4.552 -10.753 1.00 88.81 215 VAL A CA 1
ATOM 1632 C C . VAL A 1 215 ? -9.337 -3.345 -10.719 1.00 88.81 215 VAL A C 1
ATOM 1634 O O . VAL A 1 215 ? -10.399 -3.443 -11.323 1.00 88.81 215 VAL A O 1
ATOM 1637 N N . SER A 1 216 ? -9.007 -2.240 -10.036 1.00 85.69 216 SER A N 1
ATOM 1638 C CA . SER A 1 216 ? -9.977 -1.147 -9.846 1.00 85.69 216 SER A CA 1
ATOM 1639 C C . SER A 1 216 ? -10.355 -0.438 -11.150 1.00 85.69 216 SER A C 1
ATOM 1641 O O . SER A 1 216 ? -11.517 -0.069 -11.293 1.00 85.69 216 SER A O 1
ATOM 1643 N N . ASP A 1 217 ? -9.465 -0.357 -12.142 1.00 80.62 217 ASP A N 1
ATOM 1644 C CA . ASP A 1 217 ? -9.788 0.210 -13.461 1.00 80.62 217 ASP A CA 1
ATOM 1645 C C . ASP A 1 217 ? -10.703 -0.698 -14.293 1.00 80.62 217 ASP A C 1
ATOM 1647 O O . ASP A 1 217 ? -11.478 -0.227 -15.127 1.00 80.62 217 ASP A O 1
ATOM 1651 N N . ASN A 1 218 ? -10.642 -2.013 -14.067 1.00 76.75 218 ASN A N 1
ATOM 1652 C CA . ASN A 1 218 ? -11.429 -3.005 -14.808 1.00 76.75 218 ASN A CA 1
ATOM 1653 C C . ASN A 1 218 ? -12.729 -3.396 -14.090 1.00 76.75 218 ASN A C 1
ATOM 1655 O O . ASN A 1 218 ? -13.718 -3.777 -14.720 1.00 76.75 218 ASN A O 1
ATOM 1659 N N . PHE A 1 219 ? -12.718 -3.325 -12.764 1.00 70.12 219 PHE A N 1
ATOM 1660 C CA . PHE A 1 219 ? -13.751 -3.819 -11.867 1.00 70.12 219 PHE A CA 1
ATOM 1661 C C . PHE A 1 219 ? -13.931 -2.865 -10.691 1.00 70.12 219 PHE A C 1
ATOM 1663 O O . PHE A 1 219 ? -13.862 -3.291 -9.539 1.00 70.12 219 PHE A O 1
ATOM 1670 N N . ASP A 1 220 ? -14.190 -1.587 -10.969 1.00 64.88 220 ASP A N 1
ATOM 1671 C CA . ASP A 1 220 ? -14.557 -0.644 -9.917 1.00 64.88 220 ASP A CA 1
ATOM 1672 C C . ASP A 1 220 ? -15.840 -1.151 -9.220 1.00 64.88 220 ASP A C 1
ATOM 1674 O O . ASP A 1 220 ? -16.924 -1.180 -9.828 1.00 64.88 220 ASP A O 1
ATOM 1678 N N . PRO A 1 221 ? -15.751 -1.587 -7.950 1.00 58.91 221 PRO A N 1
ATOM 1679 C CA . PRO A 1 221 ? -16.878 -2.200 -7.260 1.00 58.91 221 PRO A CA 1
ATOM 1680 C C . PRO A 1 221 ? -17.985 -1.186 -6.928 1.00 58.91 221 PRO A C 1
ATOM 1682 O O . PRO A 1 221 ? -19.134 -1.586 -6.713 1.00 58.91 221 PRO A O 1
ATOM 1685 N N . VAL A 1 222 ? -17.661 0.111 -6.914 1.00 58.16 222 VAL A N 1
ATOM 1686 C CA . VAL A 1 222 ? -18.573 1.224 -6.629 1.00 58.16 222 VAL A CA 1
ATOM 1687 C C . VAL A 1 222 ? -19.271 1.683 -7.914 1.00 58.16 222 VAL A C 1
ATOM 1689 O O . VAL A 1 222 ? -20.499 1.815 -7.934 1.00 58.16 222 VAL A O 1
ATOM 1692 N N . VAL A 1 223 ? -18.528 1.852 -9.012 1.00 54.97 223 VAL A N 1
ATOM 1693 C CA . VAL A 1 223 ? -19.073 2.293 -10.312 1.00 54.97 223 VAL A CA 1
ATOM 1694 C C . VAL A 1 223 ? -19.799 1.160 -11.035 1.00 54.97 223 VAL A C 1
ATOM 1696 O O . VAL A 1 223 ? -20.884 1.369 -11.586 1.00 54.97 223 VAL A O 1
ATOM 1699 N N . GLY A 1 224 ? -19.260 -0.060 -10.989 1.00 49.19 224 GLY A N 1
ATOM 1700 C CA . GLY A 1 224 ? -19.823 -1.215 -11.687 1.00 49.19 224 GLY A CA 1
ATOM 1701 C C . GLY A 1 224 ? -21.200 -1.646 -11.172 1.00 49.19 224 GLY A C 1
ATOM 1702 O O . GLY A 1 224 ? -21.929 -2.340 -11.879 1.00 49.19 224 GLY A O 1
ATOM 1703 N N . LYS A 1 225 ? -21.587 -1.249 -9.946 1.00 49.69 225 LYS A N 1
ATOM 1704 C CA . LYS A 1 225 ? -22.826 -1.690 -9.270 1.00 49.69 225 LYS A CA 1
ATOM 1705 C C . LYS A 1 225 ? -23.030 -3.215 -9.311 1.00 49.69 225 LYS A C 1
ATOM 1707 O O . LYS A 1 225 ? -24.152 -3.688 -9.200 1.00 49.69 225 LYS A O 1
ATOM 1712 N N . PHE A 1 226 ? -21.981 -4.023 -9.455 1.00 45.66 226 PHE A N 1
ATOM 1713 C CA . PHE A 1 226 ? -22.108 -5.487 -9.436 1.00 45.66 226 PHE A CA 1
ATOM 1714 C C . PHE A 1 226 ? -22.216 -6.034 -8.003 1.00 45.66 226 PHE A C 1
ATOM 1716 O O . PHE A 1 226 ? -22.671 -7.158 -7.796 1.00 45.66 226 PHE A O 1
ATOM 1723 N N . CYS A 1 227 ? -21.887 -5.203 -7.009 1.00 44.84 227 CYS A N 1
ATOM 1724 C CA . CYS A 1 227 ? -22.004 -5.478 -5.579 1.00 44.84 227 CYS A CA 1
ATOM 1725 C C . CYS A 1 227 ? -23.207 -4.758 -4.934 1.00 44.84 227 CYS A C 1
ATOM 1727 O O . CYS A 1 227 ? -23.121 -4.326 -3.785 1.00 44.84 227 CYS A O 1
ATOM 1729 N N . VAL A 1 228 ? -24.336 -4.597 -5.644 1.00 46.31 228 VAL A N 1
ATOM 1730 C CA . VAL A 1 228 ? -25.579 -4.152 -4.985 1.00 46.31 228 VAL A CA 1
ATOM 1731 C C . VAL A 1 228 ? -26.156 -5.308 -4.181 1.00 46.31 228 VAL A C 1
ATOM 1733 O O . VAL A 1 228 ? -26.264 -6.436 -4.666 1.00 46.31 228 VAL A O 1
ATOM 1736 N N . ILE A 1 229 ? -26.584 -5.014 -2.960 1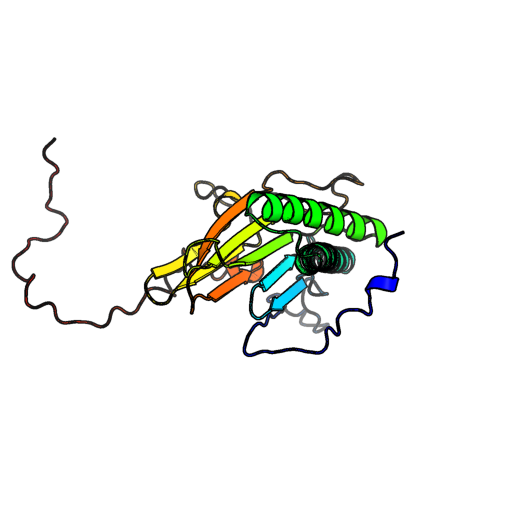.00 50.25 229 ILE A N 1
ATOM 1737 C CA . ILE A 1 229 ? -27.321 -5.944 -2.110 1.00 50.25 229 ILE A CA 1
ATOM 1738 C C . ILE A 1 229 ? -28.521 -6.467 -2.901 1.00 50.25 229 ILE A C 1
ATOM 1740 O O . ILE A 1 229 ? -29.378 -5.686 -3.330 1.00 50.25 229 ILE A O 1
ATOM 1744 N N . LYS A 1 230 ? -28.629 -7.793 -3.053 1.00 47.69 230 LYS A N 1
ATOM 1745 C CA . LYS A 1 230 ? -29.917 -8.414 -3.372 1.00 47.69 230 LYS A CA 1
ATOM 1746 C C . LYS A 1 230 ? -30.829 -8.142 -2.184 1.00 47.69 230 LYS A C 1
ATOM 1748 O O . LYS A 1 230 ? -30.826 -8.901 -1.219 1.00 47.69 230 LYS A O 1
ATOM 1753 N N . ARG A 1 231 ? -31.587 -7.043 -2.224 1.00 49.22 231 ARG A N 1
ATOM 1754 C CA . ARG A 1 231 ? -32.709 -6.869 -1.301 1.00 49.22 231 ARG A CA 1
ATOM 1755 C C . ARG A 1 231 ? -33.596 -8.087 -1.509 1.00 49.22 231 ARG A C 1
ATOM 1757 O O . ARG A 1 231 ? -34.097 -8.285 -2.614 1.00 49.22 231 ARG A O 1
ATOM 1764 N N . ALA A 1 232 ? -33.734 -8.922 -0.483 1.00 46.75 232 ALA A N 1
ATOM 1765 C CA . ALA A 1 232 ? -34.795 -9.910 -0.478 1.00 46.75 232 ALA A CA 1
ATOM 1766 C C . ALA A 1 232 ? -36.091 -9.142 -0.754 1.00 46.75 232 ALA A C 1
ATOM 1768 O O . ALA A 1 232 ? -36.343 -8.119 -0.110 1.00 46.75 232 ALA A O 1
ATOM 1769 N N . GLU A 1 233 ? -36.849 -9.571 -1.760 1.00 45.22 233 GLU A N 1
ATOM 1770 C CA . GLU A 1 233 ? -38.170 -9.032 -2.058 1.00 45.22 233 GLU A CA 1
ATOM 1771 C C . GLU A 1 233 ? -39.085 -9.347 -0.873 1.00 45.22 233 GLU A C 1
ATOM 1773 O O . GLU A 1 233 ? -39.831 -10.321 -0.861 1.00 45.22 233 GLU A O 1
ATOM 1778 N N . VAL A 1 234 ? -38.994 -8.544 0.181 1.00 45.03 234 VAL A N 1
ATOM 1779 C CA . VAL A 1 234 ? -40.043 -8.492 1.182 1.00 45.03 234 VAL A CA 1
ATOM 1780 C C . VAL A 1 234 ? -41.166 -7.730 0.500 1.00 45.03 234 VAL A C 1
ATOM 1782 O O . VAL A 1 234 ? -41.056 -6.522 0.275 1.00 45.03 234 VAL A O 1
ATOM 1785 N N . GLU A 1 235 ? -42.202 -8.462 0.087 1.00 43.03 235 GLU A N 1
ATOM 1786 C CA . GLU A 1 235 ? -43.463 -7.919 -0.416 1.00 43.03 235 GLU A CA 1
ATOM 1787 C C . GLU A 1 235 ? -44.035 -6.916 0.602 1.00 43.03 235 GLU A C 1
ATOM 1789 O O . GLU A 1 235 ? -44.856 -7.255 1.453 1.00 43.03 235 GLU A O 1
ATOM 1794 N N . ASN A 1 236 ? -43.626 -5.651 0.514 1.00 42.03 236 ASN A N 1
ATOM 1795 C CA . ASN A 1 236 ? -44.260 -4.559 1.239 1.00 42.03 236 ASN A CA 1
ATOM 1796 C C . ASN A 1 236 ? -45.598 -4.248 0.561 1.00 42.03 236 ASN A C 1
ATOM 1798 O O . ASN A 1 236 ? -45.718 -3.313 -0.233 1.00 42.03 236 ASN A O 1
ATOM 1802 N N . LYS A 1 237 ? -46.628 -5.032 0.900 1.00 45.09 237 LYS A N 1
ATOM 1803 C CA . LYS A 1 237 ? -48.025 -4.802 0.492 1.00 45.09 237 LYS A CA 1
ATOM 1804 C C . LYS A 1 237 ? -48.639 -3.516 1.067 1.00 45.09 237 LYS A C 1
ATOM 1806 O O . LYS A 1 237 ? -49.787 -3.215 0.764 1.00 45.09 237 LYS A O 1
ATOM 1811 N N . GLU A 1 238 ? -47.889 -2.719 1.828 1.00 44.44 238 GLU A N 1
ATOM 1812 C CA . GLU A 1 238 ? -48.400 -1.502 2.474 1.00 44.44 238 GLU A CA 1
ATOM 1813 C C . GLU A 1 238 ? -48.151 -0.196 1.696 1.00 44.44 238 GLU A C 1
ATOM 1815 O O . GLU A 1 238 ? -48.738 0.824 2.037 1.00 44.44 238 GLU A O 1
ATOM 1820 N N . ASN A 1 239 ? -47.369 -0.196 0.605 1.00 42.03 239 ASN A N 1
ATOM 1821 C CA . ASN A 1 239 ? -47.049 1.037 -0.145 1.00 42.03 239 ASN A CA 1
ATOM 1822 C C . ASN A 1 239 ? -47.715 1.171 -1.528 1.00 42.03 239 ASN A C 1
ATOM 1824 O O . ASN A 1 239 ? -47.338 2.042 -2.312 1.00 42.03 239 ASN A O 1
ATOM 1828 N N . ALA A 1 240 ? -48.751 0.384 -1.828 1.00 45.81 240 ALA A N 1
ATOM 1829 C CA . ALA A 1 240 ? -49.454 0.428 -3.118 1.00 45.81 240 ALA A CA 1
ATOM 1830 C C . ALA A 1 240 ? -50.264 1.723 -3.386 1.00 45.81 240 ALA A C 1
ATOM 1832 O O . ALA A 1 240 ? -50.941 1.814 -4.407 1.00 45.81 240 ALA A O 1
ATOM 1833 N N . GLN A 1 241 ? -50.220 2.723 -2.497 1.00 48.69 241 GLN A N 1
ATOM 1834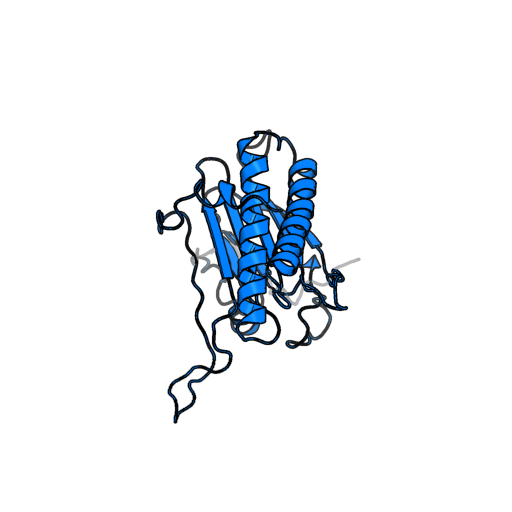 C CA . GLN A 1 241 ? -51.003 3.962 -2.624 1.00 48.69 241 GLN A CA 1
ATOM 1835 C C . GLN A 1 241 ? -50.181 5.252 -2.752 1.00 48.69 241 GLN A C 1
ATOM 1837 O O . GLN A 1 241 ? -50.769 6.328 -2.849 1.00 48.69 241 GLN A O 1
ATOM 1842 N N . LEU A 1 242 ? -48.845 5.198 -2.797 1.00 49.88 242 LEU A N 1
ATOM 1843 C CA . LEU A 1 242 ? -48.051 6.411 -3.017 1.00 49.88 242 LEU A CA 1
ATOM 1844 C C . LEU A 1 242 ? -47.736 6.608 -4.508 1.00 49.88 242 LEU A C 1
ATOM 1846 O O . LEU A 1 242 ? -47.249 5.678 -5.153 1.00 49.88 242 LEU A O 1
ATOM 1850 N N . PRO A 1 243 ? -47.974 7.809 -5.071 1.00 47.19 243 PRO A N 1
ATOM 1851 C CA . PRO A 1 243 ? -47.686 8.067 -6.474 1.00 47.19 243 PRO A CA 1
ATOM 1852 C C . PRO A 1 243 ? -46.171 8.016 -6.761 1.00 47.19 243 PRO A C 1
ATOM 1854 O O . PRO A 1 243 ? -45.365 8.279 -5.856 1.00 47.19 243 PRO A O 1
ATOM 1857 N N . PRO A 1 244 ? -45.776 7.705 -8.015 1.00 53.03 244 PRO A N 1
ATOM 1858 C CA . PRO A 1 244 ? -44.380 7.593 -8.436 1.00 53.03 244 PRO A CA 1
ATOM 1859 C C . PRO A 1 244 ? -43.541 8.829 -8.087 1.00 53.03 244 PRO A C 1
ATOM 1861 O O . PRO A 1 244 ? -44.032 9.962 -8.102 1.00 53.03 244 PRO A O 1
ATOM 1864 N N . ARG A 1 245 ? -42.256 8.598 -7.785 1.00 50.91 245 ARG A N 1
ATOM 1865 C CA . ARG A 1 245 ? -41.300 9.604 -7.282 1.00 50.91 245 ARG A CA 1
ATOM 1866 C C . ARG A 1 245 ? -41.143 10.847 -8.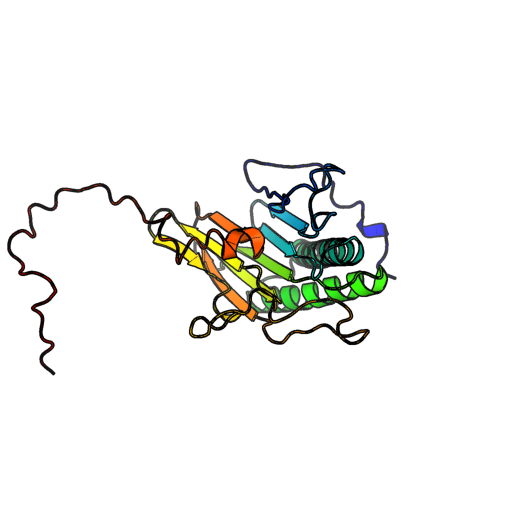169 1.00 50.91 245 ARG A C 1
ATOM 1868 O O . ARG A 1 245 ? -40.818 11.898 -7.626 1.00 50.91 245 ARG A O 1
ATOM 1875 N N . ASP A 1 246 ? -41.454 10.765 -9.460 1.00 48.72 246 ASP A N 1
ATOM 1876 C CA . ASP A 1 246 ? -41.268 11.867 -10.418 1.00 48.72 246 ASP A CA 1
ATOM 1877 C C . ASP A 1 246 ? -42.261 13.032 -10.262 1.00 48.72 246 ASP A C 1
ATOM 1879 O O . ASP A 1 246 ? -42.068 14.090 -10.854 1.00 48.72 246 ASP A O 1
ATOM 1883 N N . ASN A 1 247 ? -43.301 12.890 -9.430 1.00 47.88 247 ASN A N 1
ATOM 1884 C CA . ASN A 1 247 ? -44.320 13.931 -9.233 1.00 47.88 247 ASN A CA 1
ATOM 1885 C C . ASN A 1 247 ? -44.204 14.722 -7.921 1.00 47.88 247 ASN A C 1
ATOM 1887 O O . ASN A 1 247 ? -45.123 15.461 -7.559 1.00 47.88 247 ASN A O 1
ATOM 1891 N N . ARG A 1 248 ? -43.092 14.620 -7.189 1.00 53.59 248 ARG A N 1
ATOM 1892 C CA . ARG A 1 248 ? -42.904 15.401 -5.956 1.00 53.59 248 ARG A CA 1
ATOM 1893 C C . ARG A 1 248 ? -42.201 16.722 -6.264 1.00 53.59 248 ARG A C 1
ATOM 1895 O O . ARG A 1 248 ? -40.979 16.802 -6.234 1.00 53.59 248 ARG A O 1
ATOM 1902 N N . LYS A 1 249 ? -42.976 17.776 -6.545 1.00 45.72 249 LYS A N 1
ATOM 1903 C CA . LYS A 1 249 ? -42.454 19.150 -6.514 1.00 45.72 249 LYS A CA 1
ATOM 1904 C C . LYS A 1 249 ? -42.180 19.549 -5.064 1.00 45.72 249 LYS A C 1
ATOM 1906 O O . LYS A 1 249 ? -43.078 19.473 -4.229 1.00 45.72 249 LYS A O 1
ATOM 1911 N N . LEU A 1 250 ? -40.954 19.986 -4.792 1.00 42.97 250 LEU A N 1
ATOM 1912 C CA . LEU A 1 250 ? -40.604 20.689 -3.561 1.00 42.97 250 LEU A CA 1
ATOM 1913 C C . LEU A 1 250 ? -41.327 22.042 -3.564 1.00 42.97 250 LEU A C 1
ATOM 1915 O O . LEU A 1 250 ? -41.082 22.877 -4.435 1.00 42.97 250 LEU A O 1
ATOM 1919 N N . SER A 1 251 ? -42.248 22.241 -2.624 1.00 38.28 251 SER A N 1
ATOM 1920 C CA . SER A 1 251 ? -42.655 23.586 -2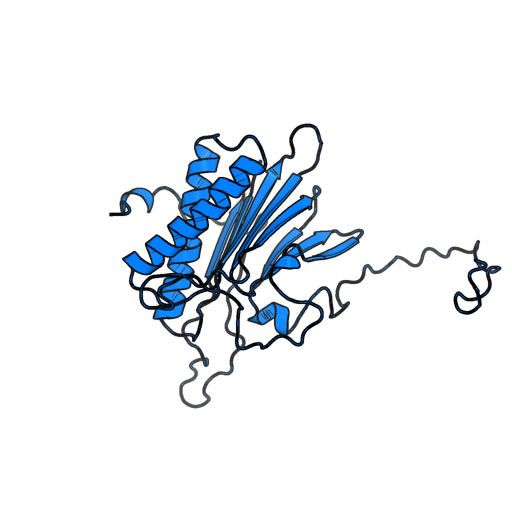.222 1.00 38.28 251 SER A CA 1
ATOM 1921 C C . SER A 1 251 ? -41.546 24.169 -1.351 1.00 38.28 251 SER A C 1
ATOM 1923 O O . SER A 1 251 ? -41.098 23.484 -0.431 1.00 38.28 251 SER A O 1
ATOM 1925 N N . VAL A 1 252 ? -41.123 25.384 -1.708 1.00 39.53 252 VAL A N 1
ATOM 1926 C CA . VAL A 1 252 ? -40.091 26.219 -1.066 1.00 39.53 252 VAL A CA 1
ATOM 1927 C C . VAL A 1 252 ? -40.167 26.190 0.456 1.00 39.53 252 VAL A C 1
ATOM 1929 O O . VAL A 1 252 ? -41.298 26.326 0.977 1.00 39.53 252 VAL A O 1
#